Protein AF-0000000067735074 (afdb_homodimer)

Solvent-accessible surface area (backbone atoms only — not comparable to full-atom values): 15085 Å² total; per-residue (Å²): 110,66,66,59,50,50,50,53,50,46,50,49,48,50,50,46,51,51,49,47,52,49,50,51,49,46,52,41,47,53,48,37,51,50,41,50,42,50,57,55,69,53,64,46,60,82,90,56,62,59,65,62,49,50,51,51,52,48,50,39,53,49,51,34,41,75,60,66,44,52,65,36,66,67,52,54,40,51,53,55,61,59,27,50,39,76,92,45,49,66,55,54,49,50,40,54,76,64,61,64,84,57,54,66,73,54,43,49,52,54,50,46,53,50,50,54,52,54,62,69,66,46,76,75,56,73,68,63,59,63,63,61,69,69,103,107,67,64,59,49,48,50,53,50,48,52,49,47,50,50,48,51,51,49,47,51,49,50,52,49,45,52,41,48,54,49,38,51,51,41,50,42,50,58,56,69,53,64,46,59,81,90,54,58,59,67,62,47,51,51,50,51,49,49,39,52,50,51,32,43,75,60,67,44,52,65,37,66,66,51,54,42,50,53,55,60,60,27,51,40,76,91,45,47,65,55,53,49,51,40,55,76,64,61,63,84,57,53,66,70,56,43,49,52,54,51,47,53,50,51,53,52,53,62,67,65,46,76,70,58,73,67,60,56,63,62,60,70,70,103

Foldseek 3Di:
DVVVVVVVVVVVVVVVVVVVVVVVLVVLVVQLVVLVVCLQPAADDPPDDLLVRLVSLVVSVVSNVVSPDDDDQVVSLVSSVVRYDPVCVVVVVVCVVVVDDDGSVVVSVVVNVVVVVSVVPPPPPPPPVVVVVVD/DVVVVVVVVVVVVVVVVVVVVVVVLVVLVVQLVVLVVCLQPAADDPPDDLLVRLVSLVVSVVSNVVSPDDDDQQVSLVSSVVRYDPVCVVVVVVCVVVVDDDGSVVVSVVVNVVVVVSVVPPPPVPVPVVVVVVD

Radius of gyration: 27.02 Å; Cα contacts (8 Å, |Δi|>4): 177; chains: 2; bounding box: 66×95×94 Å

InterPro domains:
  IPR061502 Copia/RE1/RE2-like, N-terminal domain [PF14223] (12-119)

Organism: Nicotiana tabacum (NCBI:txid4097)

pLDDT: mean 84.93, std 16.63, range [34.06, 98.5]

Structure (mmCIF, N/CA/C/O backbone):
data_AF-0000000067735074-model_v1
#
loop_
_entity.id
_entity.type
_entity.pdbx_description
1 polymer 'Retrovirus-related Pol polyprotein from transposon TNT 1-94'
#
loop_
_atom_site.group_PDB
_atom_site.id
_atom_site.type_symbol
_atom_site.label_atom_id
_atom_site.label_alt_id
_atom_site.label_comp_id
_atom_site.label_asym_id
_atom_site.label_entity_id
_atom_site.label_seq_id
_atom_site.pdbx_PDB_ins_code
_atom_site.Cartn_x
_atom_site.Cartn_y
_atom_site.Cartn_z
_atom_site.occupancy
_atom_site.B_iso_or_equiv
_atom_site.auth_seq_id
_atom_site.auth_comp_id
_atom_site.auth_asym_id
_atom_site.auth_atom_id
_atom_site.pdbx_PDB_model_num
ATOM 1 N N . MET A 1 1 ? 20.141 17.469 50.906 1 3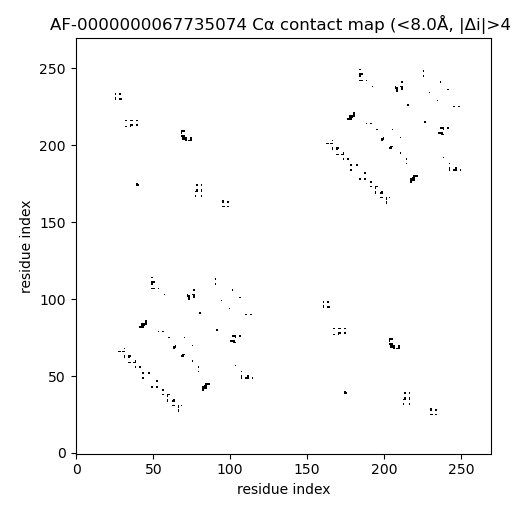9.06 1 MET A N 1
ATOM 2 C CA . MET A 1 1 ? 20.812 17.875 49.656 1 39.06 1 MET A CA 1
ATOM 3 C C . MET A 1 1 ? 20.922 16.688 48.719 1 39.06 1 MET A C 1
ATOM 5 O O . MET A 1 1 ? 20.906 16.859 47.5 1 39.06 1 MET A O 1
ATOM 9 N N . ALA A 1 2 ? 21.109 15.547 49.281 1 57.31 2 ALA A N 1
ATOM 10 C CA . ALA A 1 2 ? 21.266 14.375 48.406 1 57.31 2 ALA A CA 1
ATOM 11 C C . ALA A 1 2 ? 19.953 14.047 47.719 1 57.31 2 ALA A C 1
ATOM 13 O O . ALA A 1 2 ? 19.953 13.695 46.531 1 57.31 2 ALA A O 1
ATOM 14 N N . ASN A 1 3 ? 18.984 14.25 48.438 1 61.34 3 ASN A N 1
ATOM 15 C CA . ASN A 1 3 ? 17.688 13.906 47.844 1 61.34 3 ASN A CA 1
ATOM 16 C C . ASN A 1 3 ? 17.281 14.891 46.781 1 61.34 3 ASN A C 1
ATOM 18 O O . ASN A 1 3 ? 16.625 14.516 45.812 1 61.34 3 ASN A O 1
ATOM 22 N N . VAL A 1 4 ? 17.656 16.062 46.969 1 56.88 4 VAL A N 1
ATOM 23 C CA . VAL A 1 4 ? 17.359 17.062 45.938 1 56.88 4 VAL A CA 1
ATOM 24 C C . VAL A 1 4 ? 18.203 16.828 44.719 1 56.88 4 VAL A C 1
ATOM 26 O O . VAL A 1 4 ? 17.719 16.969 43.594 1 56.88 4 VAL A O 1
ATOM 29 N N . LEU A 1 5 ? 19.422 16.359 44.969 1 55.62 5 LEU A N 1
ATOM 30 C CA . LEU A 1 5 ? 20.312 16.062 43.844 1 55.62 5 LEU A CA 1
ATOM 31 C C . LEU A 1 5 ? 19.844 14.844 43.062 1 55.62 5 LEU A C 1
ATOM 33 O O . LEU A 1 5 ? 19.953 14.789 41.844 1 55.62 5 LEU A O 1
ATOM 37 N N . GLN A 1 6 ? 19.328 13.93 43.812 1 57.12 6 GLN A N 1
ATOM 38 C CA . GLN A 1 6 ? 18.812 12.727 43.156 1 57.12 6 GLN A CA 1
ATOM 39 C C . GLN A 1 6 ? 17.578 13.039 42.312 1 57.12 6 GLN A C 1
ATOM 41 O O . GLN A 1 6 ? 17.422 12.5 41.219 1 57.12 6 GLN A O 1
ATOM 46 N N . HIS A 1 7 ? 16.859 13.914 42.812 1 58.81 7 HIS A N 1
ATOM 47 C CA . HIS A 1 7 ? 15.633 14.297 42.094 1 58.81 7 HIS A CA 1
ATOM 48 C C . HIS A 1 7 ? 15.945 15.086 40.844 1 58.81 7 HIS A C 1
ATOM 50 O O . HIS A 1 7 ? 15.289 14.922 39.812 1 58.81 7 HIS A O 1
ATOM 56 N N . GLN A 1 8 ? 16.984 15.922 40.938 1 57.72 8 GLN A N 1
ATOM 57 C CA . GLN A 1 8 ? 17.406 16.703 39.781 1 57.72 8 GLN A CA 1
ATOM 58 C C . GLN A 1 8 ? 18.047 15.82 38.719 1 57.72 8 GLN A C 1
ATOM 60 O O . GLN A 1 8 ? 17.797 16 37.5 1 57.72 8 GLN A O 1
ATOM 65 N N . SER A 1 9 ? 18.719 14.758 39.188 1 64.44 9 SER A N 1
ATOM 66 C CA . SER A 1 9 ? 19.391 13.852 38.281 1 64.44 9 SER A CA 1
ATOM 67 C C . SER A 1 9 ? 18.391 12.922 37.594 1 64.44 9 SER A C 1
ATOM 69 O O . SER A 1 9 ? 18.531 12.633 36.406 1 64.44 9 SER A O 1
ATOM 71 N N . MET A 1 10 ? 17.359 12.57 38.438 1 67.31 10 MET A N 1
ATOM 72 C CA . MET A 1 10 ? 16.344 11.688 37.875 1 67.31 10 MET A CA 1
ATOM 73 C C . MET A 1 10 ? 15.469 12.43 36.875 1 67.31 10 MET A C 1
ATOM 75 O O . MET A 1 1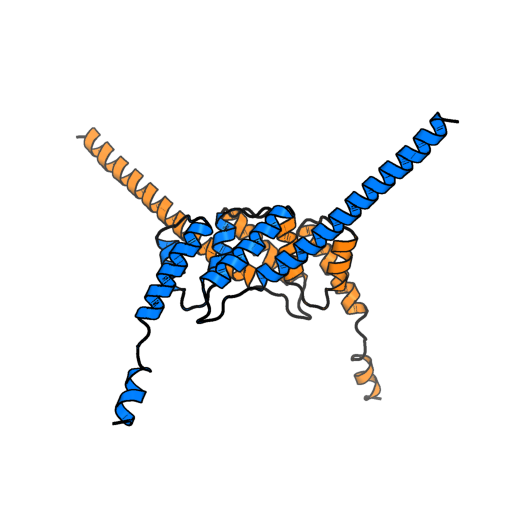0 ? 15.094 11.875 35.844 1 67.31 10 MET A O 1
ATOM 79 N N . GLY A 1 11 ? 15.227 13.695 37.219 1 67.69 11 GLY A N 1
ATOM 80 C CA . GLY A 1 11 ? 14.469 14.531 36.281 1 67.69 11 GLY A CA 1
ATOM 81 C C . GLY A 1 11 ? 15.18 14.758 34.969 1 67.69 11 GLY A C 1
ATOM 82 O O . GLY A 1 11 ? 14.562 14.672 33.906 1 67.69 11 GLY A O 1
ATOM 83 N N . SER A 1 12 ? 16.516 14.828 35.188 1 77.69 12 SER A N 1
ATOM 84 C CA . SER A 1 12 ? 17.344 15.062 34 1 77.69 12 SER A CA 1
ATOM 85 C C . SER A 1 12 ? 17.469 13.797 33.156 1 77.69 12 SER A C 1
ATOM 87 O O . SER A 1 12 ? 17.359 13.852 31.938 1 77.69 12 SER A O 1
ATOM 89 N N . THR A 1 13 ? 17.562 12.641 33.906 1 80.81 13 THR A N 1
ATOM 90 C CA . THR A 1 13 ? 17.656 11.375 33.188 1 80.81 13 THR A CA 1
ATOM 91 C C . THR A 1 13 ? 16.328 11.039 32.5 1 80.81 13 THR A C 1
ATOM 93 O O . THR A 1 13 ? 16.312 10.594 31.359 1 80.81 13 THR A O 1
ATOM 96 N N . TYR A 1 14 ? 15.234 11.242 33.281 1 80.12 14 TYR A N 1
ATOM 97 C CA . TYR A 1 14 ? 13.914 11 32.719 1 80.12 14 TYR A CA 1
ATOM 98 C C . TYR A 1 14 ? 13.664 11.898 31.5 1 80.12 14 TYR A C 1
ATOM 100 O O . TYR A 1 14 ? 13.156 11.438 30.484 1 80.12 14 TYR A O 1
ATOM 108 N N . ASP A 1 15 ? 14.016 13.148 31.656 1 83.06 15 ASP A N 1
ATOM 109 C CA . ASP A 1 15 ? 13.859 14.102 30.562 1 83.06 15 ASP A CA 1
ATOM 110 C C . ASP A 1 15 ? 14.711 13.703 29.359 1 83.06 15 ASP A C 1
ATOM 112 O O . ASP A 1 15 ? 14.273 13.828 28.219 1 83.06 15 ASP A O 1
ATOM 116 N N . MET A 1 16 ? 15.906 13.234 29.641 1 85.19 16 MET A N 1
ATOM 117 C CA . MET A 1 16 ? 16.781 12.781 28.562 1 85.19 16 MET A CA 1
ATOM 118 C C . MET A 1 16 ? 16.219 11.547 27.875 1 85.19 16 MET A C 1
ATOM 120 O O . MET A 1 16 ? 16.234 11.461 26.641 1 85.19 16 MET A O 1
ATOM 124 N N . LEU A 1 17 ? 15.789 10.648 28.781 1 83.88 17 LEU A N 1
ATOM 125 C CA . LEU A 1 17 ? 15.211 9.43 28.219 1 83.88 17 LEU A CA 1
ATOM 126 C C . LEU A 1 17 ? 13.977 9.742 27.391 1 83.88 17 LEU A C 1
ATOM 128 O O . LEU A 1 17 ? 13.773 9.156 26.312 1 83.88 17 LEU A O 1
ATOM 132 N N . GLU A 1 18 ? 13.148 10.633 27.859 1 84.44 18 GLU A N 1
ATOM 133 C CA . GLU A 1 18 ? 11.961 11.047 27.125 1 84.44 18 GLU A CA 1
ATOM 134 C C . GLU A 1 18 ? 12.328 11.719 25.797 1 84.44 18 GLU A C 1
ATOM 136 O O . GLU A 1 18 ? 11.695 11.477 24.766 1 84.44 18 GLU A O 1
ATOM 141 N N . SER A 1 19 ? 13.344 12.531 25.859 1 82.62 19 SER A N 1
ATOM 142 C CA . SER A 1 19 ? 13.828 13.188 24.656 1 82.62 19 SER A CA 1
ATOM 143 C C . SER A 1 19 ? 14.367 12.172 23.641 1 82.62 19 SER A C 1
ATOM 145 O O . SER A 1 19 ? 14.117 12.297 22.438 1 82.62 19 SER A O 1
ATOM 147 N N . LEU A 1 20 ? 15.078 11.242 24.188 1 78.88 20 LEU A N 1
ATOM 148 C CA . LEU A 1 20 ? 15.594 10.188 23.328 1 78.88 20 LEU A CA 1
ATOM 149 C C . LEU A 1 20 ? 14.453 9.391 22.688 1 78.88 20 LEU A C 1
ATOM 151 O O . LEU A 1 20 ? 14.484 9.094 21.5 1 78.88 20 LEU A O 1
ATOM 155 N N . LYS A 1 21 ? 13.508 9.047 23.516 1 78.19 21 LYS A N 1
ATOM 156 C CA . LYS A 1 21 ? 12.336 8.336 23.031 1 78.19 21 LYS A CA 1
ATOM 157 C C . LYS A 1 21 ? 11.641 9.125 21.922 1 78.19 21 LYS A C 1
ATOM 159 O O . LYS A 1 21 ? 11.234 8.555 20.906 1 78.19 21 LYS A O 1
ATOM 164 N N . GLU A 1 22 ? 11.602 10.391 22.125 1 79.38 22 GLU A N 1
ATOM 165 C CA . GLU A 1 22 ? 10.969 11.266 21.141 1 79.38 22 GLU A CA 1
ATOM 166 C C . GLU A 1 22 ? 11.773 11.312 19.859 1 79.38 22 GLU A C 1
ATOM 168 O O . GLU A 1 22 ? 11.211 11.242 18.766 1 79.38 22 GLU A O 1
ATOM 173 N N . MET A 1 23 ? 12.992 11.414 20.016 1 76.75 23 MET A N 1
ATOM 174 C CA . MET A 1 23 ? 13.875 11.453 18.844 1 76.75 23 MET A CA 1
ATOM 175 C C . MET A 1 23 ? 13.789 10.141 18.062 1 76.75 23 MET A C 1
ATOM 177 O O . MET A 1 23 ? 13.695 10.156 16.844 1 76.75 23 MET A O 1
ATOM 181 N N . PHE A 1 24 ? 13.836 9.078 18.781 1 77.38 24 PHE A N 1
ATOM 182 C CA . PHE A 1 24 ? 13.766 7.766 18.156 1 77.38 24 PHE A CA 1
ATOM 183 C C . PHE A 1 24 ? 12.422 7.566 17.469 1 77.38 24 PHE A C 1
ATOM 185 O O . PHE A 1 24 ? 12.352 6.996 16.375 1 77.38 24 PHE A O 1
ATOM 192 N N . SER A 1 25 ? 11.492 8.047 18.078 1 78.31 25 SER A N 1
ATOM 193 C CA . SER A 1 25 ? 10.156 7.938 17.5 1 78.31 25 SER A CA 1
ATOM 194 C C . SER A 1 25 ? 10.047 8.742 16.219 1 78.31 25 SER A C 1
ATOM 196 O O . SER A 1 25 ? 9.453 8.281 15.242 1 78.31 25 SER A O 1
ATOM 198 N N . GLU A 1 26 ? 10.656 9.898 16.281 1 76.62 26 GLU A N 1
ATOM 199 C CA . GLU A 1 26 ? 10.648 10.758 15.094 1 76.62 26 GLU A CA 1
ATOM 200 C C . GLU A 1 26 ? 11.406 10.102 13.938 1 76.62 26 GLU A C 1
ATOM 202 O O . GLU A 1 26 ? 10.938 10.117 12.797 1 76.62 26 GLU A O 1
ATOM 207 N N . LYS A 1 27 ? 12.469 9.648 14.25 1 77.12 27 LYS A N 1
ATOM 208 C CA . LYS A 1 27 ? 13.289 8.977 13.242 1 77.12 27 LYS A CA 1
ATOM 209 C C . LYS A 1 27 ? 12.562 7.766 12.664 1 77.12 27 LYS A C 1
ATOM 211 O O . LYS A 1 27 ? 12.617 7.523 11.453 1 77.12 27 LYS A O 1
ATOM 216 N N . ASN A 1 28 ? 11.945 7.098 13.555 1 82.5 28 ASN A N 1
ATOM 217 C CA . ASN A 1 28 ? 11.203 5.922 13.109 1 82.5 28 ASN A CA 1
ATOM 218 C C . ASN A 1 28 ? 10.039 6.301 12.203 1 82.5 28 ASN A C 1
ATOM 220 O O . ASN A 1 28 ? 9.789 5.641 11.195 1 82.5 28 ASN A O 1
ATOM 224 N N . CYS A 1 29 ? 9.461 7.414 12.531 1 83.56 29 CYS A N 1
ATOM 225 C CA . CYS A 1 29 ? 8.328 7.863 11.727 1 83.56 29 CYS A CA 1
ATOM 226 C C . CYS A 1 29 ? 8.789 8.305 10.336 1 83.56 29 CYS A C 1
ATOM 228 O O . CYS A 1 29 ? 8.18 7.934 9.336 1 83.56 29 CYS A O 1
ATOM 230 N N . ALA A 1 30 ? 9.836 9.086 10.336 1 86.19 30 ALA A N 1
ATOM 231 C CA . ALA A 1 30 ? 10.391 9.523 9.055 1 86.19 30 ALA A CA 1
ATOM 232 C C . ALA A 1 30 ? 10.812 8.336 8.203 1 86.19 30 ALA A C 1
ATOM 234 O O . ALA A 1 30 ? 10.578 8.312 6.992 1 86.19 30 ALA A O 1
ATOM 235 N N . ALA A 1 31 ? 11.406 7.367 8.844 1 89.75 31 ALA A N 1
ATOM 236 C CA . ALA A 1 31 ? 11.844 6.16 8.141 1 89.75 31 ALA A CA 1
ATOM 237 C C . ALA A 1 31 ? 10.648 5.383 7.602 1 89.75 31 ALA A C 1
ATOM 239 O O . ALA A 1 31 ? 10.688 4.863 6.48 1 89.75 31 ALA A O 1
ATOM 240 N N . LYS A 1 32 ? 9.656 5.309 8.398 1 92.06 32 LYS A N 1
ATOM 241 C CA . LYS A 1 32 ? 8.43 4.633 7.988 1 92.06 32 LYS A CA 1
ATOM 242 C C . LYS A 1 32 ? 7.797 5.312 6.777 1 92.06 32 LYS A C 1
ATOM 244 O O . LYS A 1 32 ? 7.371 4.645 5.836 1 92.06 32 LYS A O 1
ATOM 249 N N . GLN A 1 33 ? 7.758 6.613 6.785 1 90.38 33 GLN A N 1
ATOM 250 C CA . GLN A 1 33 ? 7.215 7.387 5.672 1 90.38 33 GLN A CA 1
ATOM 251 C C . GLN A 1 33 ? 8.031 7.168 4.402 1 90.38 33 GLN A C 1
ATOM 253 O O . GLN A 1 33 ? 7.465 7.004 3.318 1 90.38 33 GLN A O 1
ATOM 258 N N . THR A 1 34 ? 9.297 7.207 4.551 1 93.12 34 THR A N 1
ATOM 259 C CA . THR A 1 34 ? 10.172 7 3.404 1 93.12 34 THR A CA 1
ATOM 260 C C . THR A 1 34 ? 9.977 5.602 2.824 1 93.12 34 THR A C 1
ATOM 262 O O . THR A 1 34 ? 9.812 5.441 1.611 1 93.12 34 THR A O 1
ATOM 265 N N . ALA A 1 35 ? 9.977 4.59 3.686 1 95.62 35 ALA A N 1
ATOM 266 C CA . ALA A 1 35 ? 9.805 3.213 3.238 1 95.62 35 ALA A CA 1
ATOM 267 C C . ALA A 1 35 ? 8.461 3.029 2.539 1 95.62 35 ALA A C 1
ATOM 269 O O . ALA A 1 35 ? 8.375 2.355 1.509 1 95.62 35 ALA A O 1
ATOM 270 N N . MET A 1 36 ? 7.41 3.641 3.105 1 95.38 36 MET A N 1
ATOM 271 C CA . MET A 1 36 ? 6.09 3.562 2.494 1 95.38 36 MET A CA 1
ATOM 272 C C . MET A 1 36 ? 6.078 4.234 1.125 1 95.38 36 MET A C 1
ATOM 274 O O . MET A 1 36 ? 5.523 3.693 0.168 1 95.38 36 MET A O 1
ATOM 278 N N . LYS A 1 37 ? 6.695 5.379 1.06 1 94.25 37 LYS A N 1
ATOM 279 C CA . LYS A 1 37 ? 6.797 6.105 -0.203 1 94.25 37 LYS A CA 1
ATOM 280 C C . LYS A 1 37 ? 7.48 5.254 -1.271 1 94.25 37 LYS A C 1
ATOM 282 O O . LYS A 1 37 ? 6.988 5.152 -2.396 1 94.25 37 LYS A O 1
ATOM 287 N N . VAL A 1 38 ? 8.578 4.691 -0.949 1 96.25 38 VAL A N 1
ATOM 288 C CA . VAL A 1 38 ? 9.32 3.869 -1.898 1 96.25 38 VAL A CA 1
ATOM 289 C C . VAL A 1 38 ? 8.484 2.656 -2.295 1 96.25 38 VAL A C 1
ATOM 291 O O . VAL A 1 38 ? 8.398 2.314 -3.477 1 96.25 38 VAL A O 1
ATOM 294 N N . LEU A 1 39 ? 7.859 2.008 -1.36 1 97.06 39 LEU A N 1
ATOM 295 C CA . LEU A 1 39 ? 7.031 0.835 -1.613 1 97.06 39 LEU A CA 1
ATOM 296 C C . LEU A 1 39 ? 5.945 1.148 -2.635 1 97.06 39 LEU A C 1
ATOM 298 O O . LEU A 1 39 ? 5.762 0.405 -3.604 1 97.06 39 LEU A O 1
ATOM 302 N N . LEU A 1 40 ? 5.242 2.273 -2.455 1 94.69 40 LEU A N 1
ATOM 303 C CA . LEU A 1 40 ? 4.098 2.629 -3.285 1 94.69 40 LEU A CA 1
ATOM 304 C C . LEU A 1 40 ? 4.547 3.045 -4.684 1 94.69 40 LEU A C 1
ATOM 306 O O . LEU A 1 40 ? 3.754 3.02 -5.625 1 94.69 40 LEU A O 1
ATOM 310 N N . ASN A 1 41 ? 5.828 3.379 -4.812 1 95.25 41 ASN A N 1
ATOM 311 C CA . ASN A 1 41 ? 6.301 3.895 -6.094 1 95.25 41 ASN A CA 1
ATOM 312 C C . ASN A 1 41 ? 7.211 2.895 -6.801 1 95.25 41 ASN A C 1
ATOM 314 O O . ASN A 1 41 ? 7.758 3.189 -7.863 1 95.25 41 ASN A O 1
ATOM 318 N N . THR A 1 42 ? 7.422 1.812 -6.242 1 96.38 42 THR A N 1
ATOM 319 C CA . THR A 1 42 ? 8.281 0.79 -6.828 1 96.38 42 THR A CA 1
ATOM 320 C C . THR A 1 42 ? 7.5 -0.059 -7.828 1 96.38 42 THR A C 1
ATOM 322 O O . THR A 1 42 ? 6.441 -0.595 -7.504 1 96.38 42 THR A O 1
ATOM 325 N N . LYS A 1 43 ? 7.988 -0.181 -8.992 1 97.12 43 LYS A N 1
ATOM 326 C CA . LYS A 1 43 ? 7.48 -1.033 -10.062 1 97.12 43 LYS A CA 1
ATOM 327 C C . LYS A 1 43 ? 8.609 -1.835 -10.711 1 97.12 43 LYS A C 1
ATOM 329 O O . LYS A 1 43 ? 9.734 -1.349 -10.828 1 97.12 43 LYS A O 1
ATOM 334 N N . MET A 1 44 ? 8.266 -2.93 -11.172 1 97.38 44 MET A N 1
ATOM 335 C CA . MET A 1 44 ? 9.242 -3.74 -11.883 1 97.38 44 MET A CA 1
ATOM 336 C C . MET A 1 44 ? 9.266 -3.391 -13.367 1 97.38 44 MET A C 1
ATOM 338 O O . MET A 1 44 ? 8.219 -3.326 -14.008 1 97.38 44 MET A O 1
ATOM 342 N N . ALA A 1 45 ? 10.43 -3.162 -13.898 1 97 45 ALA A N 1
ATOM 343 C CA . ALA A 1 45 ? 10.57 -2.92 -15.328 1 97 45 ALA A CA 1
ATOM 344 C C . ALA A 1 45 ? 10.469 -4.223 -16.125 1 97 45 ALA A C 1
ATOM 346 O O . ALA A 1 45 ? 10.93 -5.27 -15.664 1 97 45 ALA A O 1
ATOM 347 N N . GLU A 1 46 ? 9.922 -4.059 -17.344 1 95.62 46 GLU A N 1
ATOM 348 C CA . GLU A 1 46 ? 9.883 -5.219 -18.234 1 95.62 46 GLU A CA 1
ATOM 349 C C . GLU A 1 46 ? 11.289 -5.777 -18.469 1 95.62 46 GLU A C 1
ATOM 351 O O . GLU A 1 46 ? 12.227 -5.02 -18.703 1 95.62 46 GLU A O 1
ATOM 356 N N . GLY A 1 47 ? 11.406 -7.043 -18.344 1 92.81 47 GLY A N 1
ATOM 357 C CA . GLY A 1 47 ? 12.664 -7.703 -18.656 1 92.81 47 GLY A CA 1
ATOM 358 C C . GLY A 1 47 ? 13.648 -7.699 -17.516 1 92.81 47 GLY A C 1
ATOM 359 O O . GLY A 1 47 ? 14.695 -8.344 -17.578 1 92.81 47 GLY A O 1
ATOM 360 N N . SER A 1 48 ? 13.352 -7.004 -16.422 1 95.62 48 SER A N 1
ATOM 361 C CA . SER A 1 48 ? 14.258 -6.965 -15.281 1 95.62 48 SER A CA 1
ATOM 362 C C . SER A 1 48 ? 14.094 -8.203 -14.406 1 95.62 48 SER A C 1
ATOM 364 O O . SER A 1 48 ? 13.281 -9.078 -14.703 1 95.62 48 SER A O 1
ATOM 366 N N . SER A 1 49 ? 14.914 -8.312 -13.414 1 96.31 49 SER A N 1
ATOM 367 C CA . SER A 1 49 ? 15 -9.508 -12.578 1 96.31 49 SER A CA 1
ATOM 368 C C . SER A 1 49 ? 13.852 -9.555 -11.57 1 96.31 49 SER A C 1
ATOM 370 O O . SER A 1 49 ? 13.711 -8.656 -10.734 1 96.31 49 SER A O 1
ATOM 372 N N . VAL A 1 50 ? 13.141 -10.648 -11.586 1 97.56 50 VAL A N 1
ATOM 373 C CA . VAL A 1 50 ? 12.078 -10.898 -10.625 1 97.56 50 VAL A CA 1
ATOM 374 C C . VAL A 1 50 ? 12.664 -11.016 -9.219 1 97.56 50 VAL A C 1
ATOM 376 O O . VAL A 1 50 ? 12.125 -10.461 -8.266 1 97.56 50 VAL A O 1
ATOM 379 N N . ARG A 1 51 ? 13.719 -11.766 -9.172 1 97.5 51 ARG A N 1
ATOM 380 C CA . ARG A 1 51 ? 14.367 -12 -7.883 1 97.5 51 ARG A CA 1
ATOM 381 C C . ARG A 1 51 ? 14.75 -10.68 -7.219 1 97.5 51 ARG A C 1
ATOM 383 O O . ARG A 1 51 ? 14.438 -10.461 -6.047 1 97.5 51 ARG A O 1
ATOM 390 N N . TYR A 1 52 ? 15.414 -9.836 -7.945 1 97.94 52 TYR A N 1
ATOM 391 C CA . TYR A 1 52 ? 15.836 -8.547 -7.406 1 97.94 52 TYR A CA 1
ATOM 392 C C . TYR A 1 52 ? 14.633 -7.719 -6.973 1 97.94 52 TYR A C 1
ATOM 394 O O . TYR A 1 52 ? 14.625 -7.148 -5.879 1 97.94 52 TYR A O 1
ATOM 402 N N . HIS A 1 53 ? 13.648 -7.684 -7.785 1 98.5 53 HIS A N 1
ATOM 403 C CA . HIS A 1 53 ? 12.461 -6.883 -7.512 1 98.5 53 HIS A CA 1
ATOM 404 C C . HIS A 1 53 ? 11.742 -7.375 -6.258 1 98.5 53 HIS A C 1
ATOM 406 O O . HIS A 1 53 ? 11.43 -6.582 -5.367 1 98.5 53 HIS A O 1
ATOM 412 N N . VAL A 1 54 ? 11.461 -8.672 -6.145 1 98.5 54 VAL A N 1
ATOM 413 C CA . VAL A 1 54 ? 10.68 -9.219 -5.043 1 98.5 54 VAL A CA 1
ATOM 414 C C . VAL A 1 54 ? 11.461 -9.086 -3.738 1 98.5 54 VAL A C 1
ATOM 416 O O . VAL A 1 54 ? 10.883 -8.789 -2.689 1 98.5 54 VAL A O 1
ATOM 419 N N . LEU A 1 55 ? 12.734 -9.25 -3.771 1 98.06 55 LEU A N 1
ATOM 420 C CA . LEU A 1 55 ? 13.547 -9.086 -2.572 1 98.06 55 LEU A CA 1
ATOM 421 C C . LEU A 1 55 ? 13.523 -7.645 -2.086 1 98.06 55 LEU A C 1
ATOM 423 O O . LEU A 1 55 ? 13.492 -7.391 -0.88 1 98.06 55 LEU A O 1
ATOM 427 N N . LYS A 1 56 ? 13.594 -6.75 -3.045 1 98.12 56 LYS A N 1
ATOM 428 C CA . LYS A 1 56 ? 13.469 -5.34 -2.686 1 98.12 56 LYS A CA 1
ATOM 429 C C . LYS A 1 56 ? 12.141 -5.062 -1.997 1 98.12 56 LYS A C 1
ATOM 431 O O . LYS A 1 56 ? 12.094 -4.41 -0.951 1 98.12 56 LYS A O 1
ATOM 436 N N . MET A 1 57 ? 11.062 -5.602 -2.574 1 98.19 57 MET A N 1
ATOM 437 C CA . MET A 1 57 ? 9.734 -5.41 -2.006 1 98.19 57 MET A CA 1
ATOM 438 C C . MET A 1 57 ? 9.633 -6.039 -0.621 1 98.19 57 MET A C 1
ATOM 440 O O . MET A 1 57 ? 9.078 -5.441 0.3 1 98.19 57 MET A O 1
ATOM 444 N N . MET A 1 58 ? 10.172 -7.18 -0.485 1 98 58 MET A N 1
ATOM 445 C CA . MET A 1 58 ? 10.172 -7.863 0.805 1 98 58 MET A CA 1
ATOM 446 C C . MET A 1 58 ? 10.922 -7.047 1.852 1 98 58 MET A C 1
ATOM 448 O O . MET A 1 58 ? 10.5 -6.965 3.004 1 98 58 MET A O 1
ATOM 452 N N . SER A 1 59 ? 12.047 -6.543 1.46 1 98.19 59 SER A N 1
ATOM 453 C CA . SER A 1 59 ? 12.844 -5.719 2.363 1 98.19 59 SER A CA 1
ATOM 454 C C . SER A 1 59 ? 12.062 -4.5 2.838 1 98.19 59 SER A C 1
ATOM 456 O O . SER A 1 59 ? 12.078 -4.172 4.027 1 98.19 59 SER A O 1
ATOM 458 N N . LEU A 1 60 ? 11.391 -3.83 1.94 1 97.75 60 LEU A N 1
ATOM 459 C CA . LEU A 1 60 ? 10.586 -2.658 2.27 1 97.75 60 LEU A CA 1
ATOM 460 C C . LEU A 1 60 ? 9.445 -3.027 3.211 1 97.75 60 LEU A C 1
ATOM 462 O O . LEU A 1 60 ? 9.195 -2.328 4.195 1 97.75 60 LEU A O 1
ATOM 466 N N . LEU A 1 61 ? 8.789 -4.133 2.922 1 97.75 61 LEU A N 1
ATOM 467 C CA . LEU A 1 61 ? 7.672 -4.586 3.744 1 97.75 61 LEU A CA 1
ATOM 468 C C . LEU A 1 61 ? 8.148 -4.992 5.137 1 97.75 61 LEU A C 1
ATOM 470 O O . LEU A 1 61 ? 7.488 -4.707 6.133 1 97.75 61 LEU A O 1
ATOM 474 N N . ASN A 1 62 ? 9.266 -5.656 5.195 1 97.19 62 ASN A N 1
ATOM 475 C CA . ASN A 1 62 ? 9.859 -5.996 6.48 1 97.19 62 ASN A CA 1
ATOM 476 C C . ASN A 1 62 ? 10.234 -4.746 7.273 1 97.19 62 ASN A C 1
ATOM 478 O O . ASN A 1 62 ? 10.023 -4.688 8.484 1 97.19 62 ASN A O 1
ATOM 482 N N . GLU A 1 63 ? 10.898 -3.799 6.598 1 96.88 63 GLU A N 1
ATOM 483 C CA . GLU A 1 63 ? 11.242 -2.535 7.246 1 96.88 63 GLU A CA 1
ATOM 484 C C . GLU A 1 63 ? 10.008 -1.862 7.832 1 96.88 63 GLU A C 1
ATOM 486 O O . GLU A 1 63 ? 10.031 -1.392 8.969 1 96.88 63 GLU A O 1
ATOM 491 N N . LEU A 1 64 ? 8.938 -1.808 7.102 1 96.5 64 LEU A N 1
ATOM 492 C CA . LEU A 1 64 ? 7.688 -1.218 7.559 1 96.5 64 LEU A CA 1
ATOM 493 C C . LEU A 1 64 ? 7.16 -1.948 8.789 1 96.5 64 LEU A C 1
ATOM 495 O O . LEU A 1 64 ? 6.703 -1.315 9.742 1 96.5 64 LEU A O 1
ATOM 499 N N . GLU A 1 65 ? 7.266 -3.258 8.789 1 96.06 65 GLU A N 1
ATOM 500 C CA . GLU A 1 65 ? 6.82 -4.055 9.93 1 96.06 65 GLU A CA 1
ATOM 501 C C . GLU A 1 65 ? 7.645 -3.738 11.18 1 96.06 65 GLU A C 1
ATOM 503 O O . GLU A 1 65 ? 7.09 -3.553 12.266 1 96.06 65 GLU A O 1
ATOM 508 N N . VAL A 1 66 ? 8.922 -3.656 10.992 1 94.88 66 VAL A N 1
ATOM 509 C CA . VAL A 1 66 ? 9.828 -3.361 12.094 1 94.88 66 VAL A CA 1
ATOM 510 C C . VAL A 1 66 ? 9.523 -1.978 12.664 1 94.88 66 VAL A C 1
ATOM 512 O O . VAL A 1 66 ? 9.641 -1.757 13.867 1 94.88 66 VAL A O 1
ATOM 515 N N . LEU A 1 67 ? 9.086 -1.095 11.789 1 93.38 67 LEU A N 1
ATOM 516 C CA . LEU A 1 67 ? 8.812 0.284 12.18 1 93.38 67 LEU A CA 1
ATOM 517 C C . LEU A 1 67 ? 7.387 0.426 12.711 1 93.38 67 LEU A C 1
ATOM 519 O O . LEU A 1 67 ? 6.934 1.537 13 1 93.38 67 LEU A O 1
ATOM 523 N N . GLY A 1 68 ? 6.645 -0.677 12.742 1 92.38 68 GLY A N 1
ATOM 524 C CA . GLY A 1 68 ? 5.375 -0.683 13.453 1 92.38 68 GLY A CA 1
ATOM 525 C C . GLY A 1 68 ? 4.172 -0.737 12.531 1 92.38 68 GLY A C 1
ATOM 526 O O . GLY A 1 68 ? 3.029 -0.716 12.984 1 92.38 68 GLY A O 1
ATOM 527 N N . ALA A 1 69 ? 4.379 -0.758 11.234 1 93.69 69 ALA A N 1
ATOM 528 C CA . ALA A 1 69 ? 3.256 -0.901 10.305 1 93.69 69 ALA A CA 1
ATOM 529 C C . ALA A 1 69 ? 2.676 -2.311 10.367 1 93.69 69 ALA A C 1
ATOM 531 O O . ALA A 1 69 ? 3.414 -3.289 10.508 1 93.69 69 ALA A O 1
ATOM 532 N N . VAL A 1 70 ? 1.317 -2.363 10.219 1 95.12 70 VAL A N 1
ATOM 533 C CA . VAL A 1 70 ? 0.655 -3.664 10.18 1 95.12 70 VAL A CA 1
ATOM 534 C C . VAL A 1 70 ? -0.087 -3.826 8.852 1 95.12 70 VAL A C 1
ATOM 536 O O . VAL A 1 70 ? -1.071 -3.131 8.594 1 95.12 70 VAL A O 1
ATOM 539 N N . ILE A 1 71 ? 0.387 -4.656 8.055 1 96 71 ILE A N 1
ATOM 540 C CA . ILE A 1 71 ? -0.202 -5.094 6.789 1 96 71 ILE A CA 1
ATOM 541 C C . ILE A 1 71 ? -0.249 -6.617 6.742 1 96 71 ILE A C 1
ATOM 543 O O . ILE A 1 71 ? 0.779 -7.281 6.895 1 96 71 ILE A O 1
ATOM 547 N N . ASP A 1 72 ? -1.423 -7.129 6.547 1 95.62 72 ASP A N 1
ATOM 548 C CA . ASP A 1 72 ? -1.539 -8.586 6.625 1 95.62 72 ASP A CA 1
ATOM 549 C C . ASP A 1 72 ? -0.803 -9.258 5.469 1 95.62 72 ASP A C 1
ATOM 551 O O . ASP A 1 72 ? -0.525 -8.617 4.449 1 95.62 72 ASP A O 1
ATOM 555 N N . LYS A 1 73 ? -0.57 -10.5 5.609 1 94.88 73 LYS A N 1
ATOM 556 C CA . LYS A 1 73 ? 0.239 -11.266 4.668 1 94.88 73 LYS A CA 1
ATOM 557 C C . LYS A 1 73 ? -0.387 -11.266 3.275 1 94.88 73 LYS A C 1
ATOM 559 O O . LYS A 1 73 ? 0.315 -11.109 2.273 1 94.88 73 LYS A O 1
ATOM 564 N N . GLU A 1 74 ? -1.62 -11.406 3.154 1 93.5 74 GLU A N 1
ATOM 565 C CA . GLU A 1 74 ? -2.312 -11.453 1.869 1 93.5 74 GLU A CA 1
ATOM 566 C C . GLU A 1 74 ? -2.184 -10.133 1.123 1 93.5 74 GLU A C 1
ATOM 568 O O . GLU A 1 74 ? -1.938 -10.117 -0.085 1 93.5 74 GLU A O 1
ATOM 573 N N . SER A 1 75 ? -2.363 -9.047 1.867 1 95 75 SER A N 1
ATOM 574 C CA . SER A 1 75 ? -2.23 -7.719 1.271 1 95 75 SER A CA 1
ATOM 575 C C . SER A 1 75 ? -0.802 -7.461 0.805 1 95 75 SER A C 1
ATOM 577 O O . SER A 1 75 ? -0.584 -6.828 -0.229 1 95 75 SER A O 1
ATOM 579 N N . GLN A 1 76 ? 0.162 -7.926 1.57 1 97.5 76 GLN A N 1
ATOM 580 C C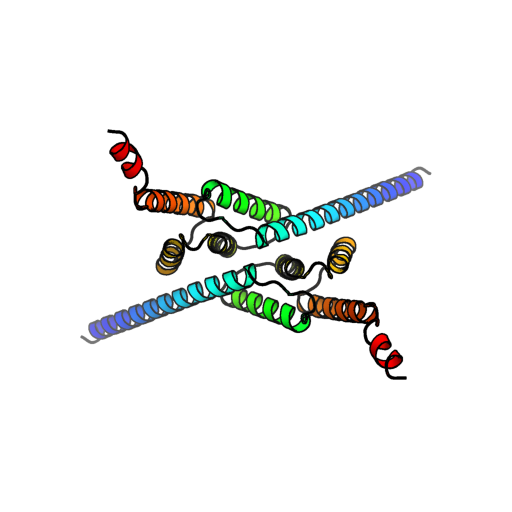A . GLN A 1 76 ? 1.56 -7.785 1.174 1 97.5 76 GLN A CA 1
ATOM 581 C C . GLN A 1 76 ? 1.824 -8.477 -0.161 1 97.5 76 GLN A C 1
ATOM 583 O O . GLN A 1 76 ? 2.457 -7.902 -1.05 1 97.5 76 GLN A O 1
ATOM 588 N N . VAL A 1 77 ? 1.346 -9.68 -0.309 1 96.94 77 VAL A N 1
ATOM 589 C CA . VAL A 1 77 ? 1.516 -10.453 -1.535 1 96.94 77 VAL A CA 1
ATOM 590 C C . VAL A 1 77 ? 0.833 -9.734 -2.697 1 96.94 77 VAL A C 1
ATOM 592 O O . VAL A 1 77 ? 1.409 -9.609 -3.779 1 96.94 77 VAL A O 1
ATOM 595 N N . GLU A 1 78 ? -0.373 -9.273 -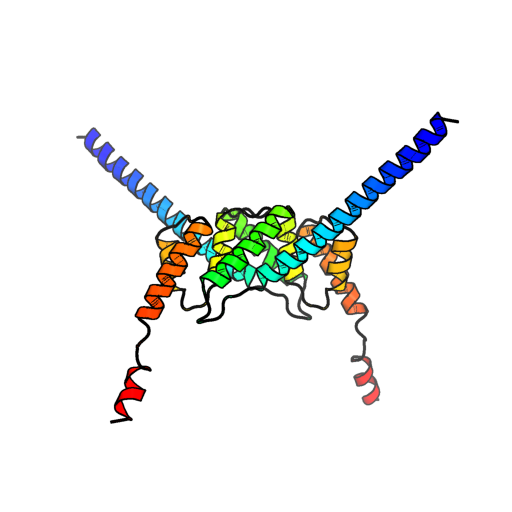2.43 1 94.81 78 GLU A N 1
ATOM 596 C CA . GLU A 1 78 ? -1.121 -8.547 -3.449 1 94.81 78 GLU A CA 1
ATOM 597 C C . GLU A 1 78 ? -0.356 -7.312 -3.922 1 94.81 78 GLU A C 1
ATOM 599 O O . GLU A 1 78 ? -0.324 -7.016 -5.117 1 94.81 78 GLU A O 1
ATOM 604 N N . MET A 1 79 ? 0.247 -6.609 -3.018 1 97.12 79 MET A N 1
ATOM 605 C CA . MET A 1 79 ? 1.033 -5.43 -3.361 1 97.12 79 MET A CA 1
ATOM 606 C C . MET A 1 79 ? 2.174 -5.789 -4.305 1 97.12 79 MET A C 1
ATOM 608 O O . MET A 1 79 ? 2.402 -5.102 -5.301 1 97.12 79 MET A O 1
ATOM 612 N N . VAL A 1 80 ? 2.854 -6.848 -4.047 1 97.94 80 VAL A N 1
ATOM 613 C CA . VAL A 1 80 ? 3.957 -7.281 -4.898 1 97.94 80 VAL A CA 1
ATOM 614 C C . VAL A 1 80 ? 3.428 -7.637 -6.289 1 97.94 80 VAL A C 1
ATOM 616 O O . VAL A 1 80 ? 4.004 -7.234 -7.301 1 97.94 80 VAL A O 1
ATOM 619 N N . LEU A 1 81 ? 2.342 -8.328 -6.34 1 96.69 81 LEU A N 1
ATOM 620 C CA . LEU A 1 81 ? 1.747 -8.758 -7.602 1 96.69 81 LEU A CA 1
ATOM 621 C C . LEU A 1 81 ? 1.408 -7.555 -8.477 1 96.69 81 LEU A C 1
ATOM 623 O O . LEU A 1 81 ? 1.581 -7.602 -9.695 1 96.69 81 LEU A O 1
ATOM 627 N N . GLN A 1 82 ? 1.027 -6.492 -7.836 1 95.5 82 GLN A N 1
ATOM 628 C CA . GLN A 1 82 ? 0.578 -5.32 -8.578 1 95.5 82 GLN A CA 1
ATOM 629 C C . GLN A 1 82 ? 1.763 -4.523 -9.117 1 95.5 82 GLN A C 1
ATOM 631 O O . GLN A 1 82 ? 1.597 -3.662 -9.984 1 95.5 82 GLN A O 1
ATOM 636 N N . THR A 1 83 ? 2.965 -4.816 -8.664 1 96.88 83 THR A N 1
ATOM 637 C CA . THR A 1 83 ? 4.141 -4.086 -9.133 1 96.88 83 THR A CA 1
ATOM 638 C C . THR A 1 83 ? 4.758 -4.781 -10.344 1 96.88 83 THR A C 1
ATOM 640 O O . THR A 1 83 ? 5.676 -4.242 -10.969 1 96.88 83 THR A O 1
ATOM 643 N N . LEU A 1 84 ? 4.258 -5.918 -10.727 1 97.19 84 LEU A N 1
ATOM 644 C CA . LEU A 1 84 ? 4.812 -6.688 -11.836 1 97.19 84 LEU A CA 1
ATOM 645 C C . LEU A 1 84 ? 4.34 -6.129 -13.172 1 97.19 84 LEU A C 1
ATOM 647 O O . LEU A 1 84 ? 3.225 -5.609 -13.273 1 97.19 84 LEU A O 1
ATOM 651 N N . PRO A 1 85 ? 5.199 -6.266 -14.141 1 96.62 85 PRO A N 1
ATOM 652 C CA . PRO A 1 85 ? 4.812 -5.742 -15.453 1 96.62 85 PRO A CA 1
ATOM 653 C C . PRO A 1 85 ? 3.77 -6.613 -16.156 1 96.62 85 PRO A C 1
ATOM 655 O O . PRO A 1 85 ? 3.406 -7.676 -15.648 1 96.62 85 PRO A O 1
ATOM 658 N N . ASP A 1 86 ? 3.273 -6.195 -17.328 1 95.06 86 ASP A N 1
ATOM 659 C CA . ASP A 1 86 ? 2.162 -6.801 -18.062 1 95.06 86 ASP A CA 1
ATOM 660 C C . ASP A 1 86 ? 2.492 -8.234 -18.484 1 95.06 86 ASP A C 1
ATOM 662 O O . ASP A 1 86 ? 1.599 -9.078 -18.578 1 95.06 86 ASP A O 1
ATOM 666 N N . SER A 1 87 ? 3.736 -8.477 -18.688 1 94.88 87 SER A N 1
ATOM 667 C CA . SER A 1 87 ? 4.141 -9.812 -19.094 1 94.88 87 SER A CA 1
ATOM 668 C C . SER A 1 87 ? 3.762 -10.852 -18.047 1 94.88 87 SER A C 1
ATOM 670 O O . SER A 1 87 ? 3.713 -12.047 -18.344 1 94.88 87 SER A O 1
ATOM 672 N N . PHE A 1 88 ? 3.393 -10.383 -16.797 1 96.31 88 PHE A N 1
ATOM 673 C CA . PHE A 1 88 ? 3.051 -11.32 -15.734 1 96.31 88 PHE A CA 1
ATOM 674 C C . PHE A 1 88 ? 1.54 -11.398 -15.547 1 96.31 88 PHE A C 1
ATOM 676 O O . PHE A 1 88 ? 1.06 -11.945 -14.547 1 96.31 88 PHE A O 1
ATOM 683 N N . GLN A 1 89 ? 0.813 -10.906 -16.469 1 94.12 89 GLN A N 1
ATOM 684 C CA . GLN A 1 89 ? -0.643 -10.906 -16.375 1 94.12 89 GLN A CA 1
ATOM 685 C C . GLN A 1 89 ? -1.19 -12.32 -16.25 1 94.12 89 GLN A C 1
ATOM 687 O O . GLN A 1 89 ? -2.123 -12.57 -15.492 1 94.12 89 GLN A O 1
ATOM 692 N N . GLN A 1 90 ? -0.645 -13.203 -17.078 1 93.06 90 GLN A N 1
ATOM 693 C CA . GLN A 1 90 ? -1.085 -14.594 -17.016 1 93.06 90 GLN A CA 1
ATOM 694 C C . GLN A 1 90 ? -0.815 -15.203 -15.641 1 93.06 90 GLN A C 1
ATOM 696 O O . GLN A 1 90 ? -1.625 -15.977 -15.133 1 93.06 90 GLN A O 1
ATOM 701 N N . PHE A 1 91 ? 0.309 -14.867 -15.062 1 95.19 91 PHE A N 1
ATOM 702 C CA . PHE A 1 91 ? 0.618 -15.352 -13.727 1 95.19 91 PHE A CA 1
ATOM 703 C C . PHE A 1 91 ? -0.411 -14.852 -12.719 1 95.19 91 PHE A C 1
ATOM 705 O O . PHE A 1 91 ? -0.917 -15.625 -11.898 1 95.19 91 PHE A O 1
ATOM 712 N N . ARG A 1 92 ? -0.715 -13.57 -12.727 1 92.81 92 ARG A N 1
ATOM 713 C CA . ARG A 1 92 ? -1.7 -12.984 -11.82 1 92.81 92 ARG A CA 1
ATOM 714 C C . ARG A 1 92 ? -3.059 -13.664 -11.977 1 92.81 92 ARG A C 1
ATOM 716 O O . ARG A 1 92 ? -3.74 -13.93 -10.992 1 92.81 92 ARG A O 1
ATOM 723 N N . LEU A 1 93 ? -3.418 -13.922 -13.219 1 88.75 93 LEU A N 1
ATOM 724 C CA . LEU A 1 93 ? -4.68 -14.602 -13.508 1 88.75 93 LEU A CA 1
ATOM 725 C C . LEU A 1 93 ? -4.703 -15.992 -12.883 1 88.75 93 LEU A C 1
ATOM 727 O O . LEU A 1 93 ? -5.684 -16.359 -12.234 1 88.75 93 LEU A O 1
ATOM 731 N N . ASN A 1 94 ? -3.617 -16.719 -13.156 1 90.06 94 ASN A N 1
ATOM 732 C CA . ASN A 1 94 ? -3.508 -18.047 -12.578 1 90.06 94 ASN A CA 1
ATOM 733 C C . ASN A 1 94 ? -3.553 -18.016 -11.055 1 90.06 94 ASN A C 1
ATOM 735 O O . ASN A 1 94 ? -4.184 -18.859 -10.43 1 90.06 94 ASN A O 1
ATOM 739 N N . TYR A 1 95 ? -2.855 -17.016 -10.516 1 91.12 95 TYR A N 1
ATOM 740 C CA . TYR A 1 95 ? -2.822 -16.828 -9.07 1 91.12 95 TYR A CA 1
ATOM 741 C C . TYR A 1 95 ? -4.23 -16.672 -8.508 1 91.12 95 TYR A C 1
ATOM 743 O O . TYR A 1 95 ? -4.586 -17.297 -7.516 1 91.12 95 TYR A O 1
ATOM 751 N N . ASN A 1 96 ? -4.98 -15.859 -9.109 1 84.19 96 ASN A N 1
ATOM 752 C CA . ASN A 1 96 ? -6.344 -15.57 -8.68 1 84.19 96 ASN A CA 1
ATOM 753 C C . ASN A 1 96 ? -7.266 -16.766 -8.906 1 84.19 96 ASN A C 1
ATOM 755 O O . ASN A 1 96 ? -8.039 -17.141 -8.016 1 84.19 96 ASN A O 1
ATOM 759 N N . MET A 1 97 ? -7.18 -17.406 -10.07 1 83.81 97 MET A N 1
ATOM 760 C CA . MET A 1 97 ? -8.07 -18.5 -10.453 1 83.81 97 MET A CA 1
ATOM 761 C C . MET A 1 97 ? -7.871 -19.703 -9.539 1 83.81 97 MET A C 1
ATOM 763 O O . MET A 1 97 ? -8.828 -20.422 -9.234 1 83.81 97 MET A O 1
ATOM 767 N N . ASN A 1 98 ? -6.652 -19.828 -9.117 1 86.56 98 ASN A N 1
ATOM 768 C CA . ASN A 1 98 ? -6.344 -20.984 -8.289 1 86.56 98 ASN A CA 1
ATOM 769 C C . ASN A 1 98 ? -6.387 -20.641 -6.801 1 86.56 98 ASN A C 1
ATOM 771 O O . ASN A 1 98 ? -6.051 -21.453 -5.953 1 86.56 98 ASN A O 1
ATOM 775 N N . LYS A 1 99 ? -6.746 -19.391 -6.496 1 82.12 99 LYS A N 1
ATOM 776 C CA . LYS A 1 99 ? -6.891 -18.922 -5.121 1 82.12 99 LYS A CA 1
ATOM 777 C C . LYS A 1 99 ? -5.641 -19.219 -4.301 1 82.12 99 LYS A C 1
ATOM 779 O O . LYS A 1 99 ? -5.727 -19.797 -3.217 1 82.12 99 LYS A O 1
ATOM 784 N N . MET A 1 100 ? -4.633 -18.922 -4.906 1 84.25 100 MET A N 1
ATOM 785 C CA . MET A 1 100 ? -3.367 -19.203 -4.238 1 84.25 100 MET A CA 1
ATOM 786 C C . MET A 1 100 ? -3.203 -18.344 -2.992 1 84.25 100 MET A C 1
ATOM 788 O O . MET A 1 100 ? -3.684 -17.203 -2.949 1 84.25 100 MET A O 1
ATOM 792 N N . ASP A 1 101 ? -2.717 -18.875 -2.027 1 88.38 101 ASP A N 1
ATOM 793 C CA . ASP A 1 101 ? -2.398 -18.25 -0.752 1 88.38 101 ASP A CA 1
ATOM 794 C C . ASP A 1 101 ? -0.933 -18.469 -0.381 1 88.38 101 ASP A C 1
ATOM 796 O O . ASP A 1 101 ? -0.615 -19.359 0.412 1 88.38 101 ASP A O 1
ATOM 800 N N . LEU A 1 102 ? -0.11 -17.625 -0.964 1 92.69 102 LEU A N 1
ATOM 801 C CA . LEU A 1 102 ? 1.332 -17.812 -0.85 1 92.69 102 LEU A CA 1
ATOM 802 C C . LEU A 1 102 ? 1.939 -16.812 0.12 1 92.69 102 LEU A C 1
ATOM 804 O O . LEU A 1 102 ? 1.499 -15.656 0.186 1 92.69 102 LEU A O 1
ATOM 808 N N . SER A 1 103 ? 2.922 -17.297 0.833 1 95.06 103 SER A N 1
ATOM 809 C CA . SER A 1 103 ? 3.826 -16.359 1.493 1 95.06 103 SER A CA 1
ATOM 810 C C . SER A 1 103 ? 4.684 -15.617 0.478 1 95.06 103 SER A C 1
ATOM 812 O O . SER A 1 103 ? 4.773 -16.016 -0.684 1 95.06 103 SER A O 1
ATOM 814 N N . LEU A 1 104 ? 5.352 -14.578 0.911 1 96.62 104 LEU A N 1
ATOM 815 C CA . LEU A 1 104 ? 6.234 -13.82 0.034 1 96.62 104 LEU A CA 1
ATOM 816 C C . LEU A 1 104 ? 7.383 -14.688 -0.465 1 96.62 104 LEU A C 1
ATOM 818 O O . LEU A 1 104 ? 7.789 -14.586 -1.625 1 96.62 104 LEU A O 1
ATOM 822 N N . ALA A 1 105 ? 7.922 -15.523 0.426 1 96.38 105 ALA A N 1
ATOM 823 C CA . ALA A 1 105 ? 9 -16.438 0.049 1 96.38 105 ALA A CA 1
ATOM 824 C C . ALA A 1 105 ? 8.547 -17.406 -1.038 1 96.38 105 ALA A C 1
ATOM 826 O O . ALA A 1 105 ? 9.258 -17.625 -2.02 1 96.38 105 ALA A O 1
ATOM 827 N N . LYS A 1 106 ? 7.43 -17.984 -0.901 1 97.19 106 LYS A N 1
ATOM 828 C CA . LYS A 1 106 ? 6.891 -18.906 -1.898 1 97.19 106 LYS A CA 1
ATOM 829 C C . LYS A 1 106 ? 6.539 -18.172 -3.189 1 97.19 106 LYS A C 1
ATOM 831 O O . LYS A 1 106 ? 6.73 -18.719 -4.285 1 97.19 106 LYS A O 1
ATOM 836 N N . LEU A 1 107 ? 5.965 -16.984 -3.072 1 97.5 107 LEU A N 1
ATOM 837 C CA . LEU A 1 107 ? 5.684 -16.156 -4.242 1 97.5 107 LEU A CA 1
ATOM 838 C C . LEU A 1 107 ? 6.941 -15.938 -5.074 1 97.5 107 LEU A C 1
ATOM 840 O O . LEU A 1 107 ? 6.91 -16.062 -6.301 1 97.5 107 LEU A O 1
ATOM 844 N N . LEU A 1 108 ? 8.062 -15.617 -4.387 1 98 108 LEU A N 1
ATOM 845 C CA . LEU A 1 108 ? 9.336 -15.422 -5.07 1 98 108 LEU A CA 1
ATOM 846 C C . LEU A 1 108 ? 9.703 -16.641 -5.902 1 98 108 LEU A C 1
ATOM 848 O O . LEU A 1 108 ? 10.062 -16.516 -7.074 1 98 108 LEU A O 1
ATOM 852 N N . ASN A 1 109 ? 9.523 -17.766 -5.324 1 97.81 109 ASN A N 1
ATOM 853 C CA . ASN A 1 109 ? 9.852 -19 -6.016 1 97.81 109 ASN A CA 1
ATOM 854 C C . ASN A 1 109 ? 8.969 -19.219 -7.238 1 97.81 109 ASN A C 1
ATOM 856 O O . ASN A 1 109 ? 9.453 -19.562 -8.312 1 97.81 109 ASN A O 1
ATOM 860 N N . GLU A 1 110 ? 7.66 -19.016 -7.066 1 97.19 110 GLU A N 1
ATOM 861 C CA . GLU A 1 110 ? 6.719 -19.219 -8.164 1 97.19 110 GLU A CA 1
ATOM 862 C C . GLU A 1 110 ? 6.969 -18.219 -9.289 1 97.19 110 GLU A C 1
ATOM 864 O O . GLU A 1 110 ? 6.863 -18.562 -10.469 1 97.19 110 GLU A O 1
ATOM 869 N N . LEU A 1 111 ? 7.25 -16.969 -8.922 1 97.94 111 LEU A N 1
ATOM 870 C CA . LEU A 1 111 ? 7.496 -15.938 -9.922 1 97.94 111 LEU A CA 1
ATOM 871 C C . LEU A 1 111 ? 8.789 -16.219 -10.68 1 97.94 111 LEU A C 1
ATOM 873 O O . LEU A 1 111 ? 8.867 -15.969 -11.883 1 97.94 111 LEU A O 1
ATOM 877 N N . GLN A 1 112 ? 9.805 -16.719 -9.992 1 97.5 112 GLN A N 1
ATOM 878 C CA . GLN A 1 112 ? 11.047 -17.078 -10.664 1 97.5 112 GLN A CA 1
ATOM 879 C C . GLN A 1 112 ? 10.828 -18.219 -11.656 1 97.5 112 GLN A C 1
ATOM 881 O O . GLN A 1 112 ? 11.414 -18.219 -12.742 1 97.5 112 GLN A O 1
ATOM 886 N N . ALA A 1 113 ? 10.055 -19.188 -11.266 1 96.44 113 ALA A N 1
ATOM 887 C CA . ALA A 1 113 ? 9.703 -20.266 -12.18 1 96.44 113 ALA A CA 1
ATOM 888 C C . ALA A 1 113 ? 8.977 -19.75 -13.414 1 96.44 113 ALA A C 1
ATOM 890 O O . ALA A 1 113 ? 9.297 -20.125 -14.539 1 96.44 113 ALA A O 1
ATOM 891 N N . ALA A 1 114 ? 7.984 -18.859 -13.18 1 95.31 114 ALA A N 1
ATOM 892 C CA . ALA A 1 114 ? 7.246 -18.234 -14.281 1 95.31 114 ALA A CA 1
ATOM 893 C C . ALA A 1 114 ? 8.18 -17.469 -15.211 1 95.31 114 ALA A C 1
ATOM 895 O O . ALA A 1 114 ? 8.062 -17.562 -16.438 1 95.31 114 ALA A O 1
ATOM 896 N N . GLU A 1 115 ? 9.078 -16.719 -14.625 1 95.25 115 GLU A N 1
ATOM 897 C CA . GLU A 1 115 ? 10.055 -15.953 -15.391 1 95.25 115 GLU A CA 1
ATOM 898 C C . GLU A 1 115 ? 10.891 -16.859 -16.281 1 95.25 115 GLU A C 1
ATOM 900 O O . GLU A 1 115 ? 11.164 -16.531 -17.438 1 95.25 115 GLU A O 1
ATOM 905 N N . SER A 1 116 ? 11.32 -17.984 -15.75 1 94.75 116 SER A N 1
ATOM 906 C CA . SER A 1 116 ? 12.109 -18.969 -16.484 1 94.75 116 SER A CA 1
ATOM 907 C C . SER A 1 116 ? 11.336 -19.5 -17.688 1 94.75 116 SER A C 1
ATOM 909 O O . SER A 1 116 ? 11.898 -19.641 -18.781 1 94.75 116 SER A O 1
ATOM 911 N N . ILE A 1 117 ? 10.109 -19.719 -17.531 1 92.56 117 ILE A N 1
ATOM 912 C CA . ILE A 1 117 ? 9.25 -20.234 -18.594 1 92.56 117 ILE A CA 1
ATOM 913 C C . ILE A 1 117 ? 9.07 -19.156 -19.672 1 92.56 117 ILE A C 1
ATOM 915 O O . ILE A 1 117 ? 9.125 -19.469 -20.875 1 92.56 117 ILE A O 1
ATOM 919 N N . MET A 1 118 ? 8.82 -17.938 -19.266 1 91.56 118 MET A N 1
ATOM 920 C CA . MET A 1 118 ? 8.641 -16.828 -20.203 1 91.56 118 MET A CA 1
ATOM 921 C C . MET A 1 118 ? 9.883 -16.609 -21.047 1 91.56 118 MET A C 1
ATOM 923 O O . MET A 1 118 ? 9.789 -16.281 -22.234 1 91.56 118 MET A O 1
ATOM 927 N N . LYS A 1 119 ? 11.031 -16.719 -20.453 1 89.81 119 LYS A N 1
ATOM 928 C CA . LYS A 1 119 ? 12.289 -16.531 -21.156 1 89.81 119 LYS A CA 1
ATOM 929 C C . LYS A 1 119 ? 12.523 -17.656 -22.172 1 89.81 119 LYS A C 1
ATOM 931 O O . LYS A 1 119 ? 13.125 -17.422 -23.234 1 89.81 119 LYS A O 1
ATOM 936 N N . GLN A 1 120 ? 12.078 -18.812 -21.859 1 88.88 120 GLN A N 1
ATOM 937 C CA . GLN A 1 120 ? 12.242 -19.953 -22.75 1 88.88 120 GLN A CA 1
ATOM 938 C C . GLN A 1 120 ? 11.297 -19.859 -23.953 1 88.88 120 GLN A C 1
ATOM 940 O O . GLN A 1 120 ? 11.609 -20.328 -25.047 1 88.88 120 GLN A O 1
ATOM 945 N N . GLN A 1 121 ? 10.094 -19.25 -23.766 1 81.56 121 GLN A N 1
ATOM 946 C CA . GLN A 1 121 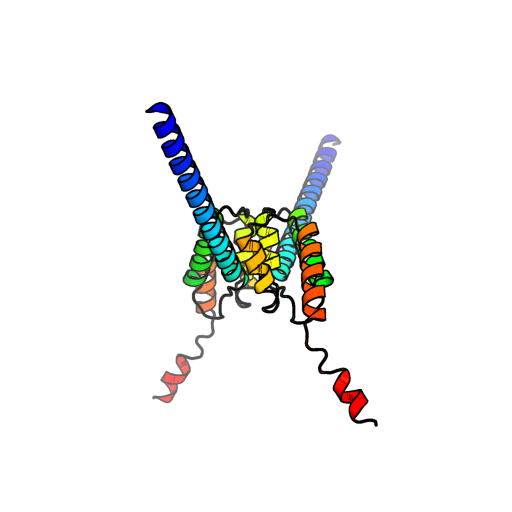? 9.102 -19.141 -24.828 1 81.56 121 GLN A CA 1
ATOM 947 C C . GLN A 1 121 ? 9.367 -17.906 -25.688 1 81.56 121 GLN A C 1
ATOM 949 O O . GLN A 1 121 ? 8.75 -17.75 -26.75 1 81.56 121 GLN A O 1
ATOM 954 N N . ALA A 1 122 ? 10.148 -17.016 -25.266 1 71 122 ALA A N 1
ATOM 955 C CA . ALA A 1 122 ? 10.492 -15.859 -26.094 1 71 122 ALA A CA 1
ATOM 956 C C . ALA A 1 122 ? 11.219 -16.281 -27.359 1 71 122 ALA A C 1
ATOM 958 O O . ALA A 1 122 ? 12.07 -17.172 -27.328 1 71 122 ALA A O 1
ATOM 959 N N . PRO A 1 123 ? 10.609 -15.984 -28.516 1 61.19 123 PRO A N 1
ATOM 960 C CA . PRO A 1 123 ? 11.203 -16.422 -29.797 1 61.19 123 PRO A CA 1
ATOM 961 C C . PRO A 1 123 ? 12.711 -16.188 -29.844 1 61.19 123 PRO A C 1
ATOM 963 O O . PRO A 1 123 ? 13.195 -15.156 -29.375 1 61.19 123 PRO A O 1
ATOM 966 N N . VAL A 1 124 ? 13.438 -17.125 -29.703 1 53.78 124 VAL A N 1
ATOM 967 C CA . VAL A 1 124 ? 14.852 -17.141 -30.062 1 53.78 124 VAL A CA 1
ATOM 968 C C . VAL A 1 124 ? 15.055 -16.391 -31.375 1 53.78 124 VAL A C 1
ATOM 970 O O . VAL A 1 124 ? 15.156 -17 -32.438 1 53.78 124 VAL A O 1
ATOM 973 N N . VAL A 1 125 ? 14.305 -15.461 -31.734 1 49.31 125 VAL A N 1
ATOM 974 C CA . VAL A 1 125 ? 14.57 -14.914 -33.062 1 49.31 125 VAL A CA 1
ATOM 975 C C . VAL A 1 125 ? 16.031 -14.492 -33.156 1 49.31 125 VAL A C 1
ATOM 977 O O . VAL A 1 125 ? 16.625 -14.516 -34.25 1 49.31 125 VAL A O 1
ATOM 980 N N . ALA A 1 126 ? 16.578 -13.719 -32.188 1 47.47 126 ALA A N 1
ATOM 981 C CA . ALA A 1 126 ? 17.734 -12.906 -32.562 1 47.47 126 ALA A CA 1
ATOM 982 C C . ALA A 1 126 ? 18.984 -13.773 -32.719 1 47.47 126 ALA A C 1
ATOM 984 O O . ALA A 1 126 ? 20.047 -13.273 -33.094 1 47.47 126 ALA A O 1
ATOM 985 N N . LEU A 1 127 ? 19 -14.898 -32.062 1 45.41 127 LEU A N 1
ATOM 986 C CA . LEU A 1 127 ? 20.328 -15.508 -32.188 1 45.41 127 LEU A CA 1
ATOM 987 C C . LEU A 1 127 ? 20.547 -16.016 -33.594 1 45.41 127 LEU A C 1
ATOM 989 O O . LEU A 1 127 ? 21.703 -16.156 -34.031 1 45.41 127 LEU A O 1
ATOM 993 N N . ASN A 1 128 ? 19.531 -16.5 -34.312 1 45.88 128 ASN A N 1
ATOM 994 C CA . ASN A 1 128 ? 19.828 -17.188 -35.562 1 45.88 128 ASN A CA 1
ATOM 995 C C . ASN A 1 128 ? 20.094 -16.203 -36.688 1 45.88 128 ASN A C 1
ATOM 997 O O . ASN A 1 128 ? 20.328 -16.609 -37.844 1 45.88 128 ASN A O 1
ATOM 1001 N N . VAL A 1 129 ? 19.703 -14.984 -36.562 1 46.66 129 VAL A N 1
ATOM 1002 C CA . VAL A 1 129 ? 19.906 -14.133 -37.719 1 46.66 129 VAL A CA 1
ATOM 1003 C C . VAL A 1 129 ? 21.391 -13.844 -37.875 1 46.66 129 VAL A C 1
ATOM 1005 O O . VAL A 1 129 ? 21.828 -13.453 -38.969 1 46.66 129 VAL A O 1
ATOM 1008 N N . GLU A 1 130 ? 22.172 -13.672 -36.812 1 45.06 130 GLU A N 1
ATOM 1009 C CA . GLU A 1 130 ? 23.531 -13.211 -37.062 1 45.06 130 GLU A CA 1
ATOM 1010 C C . GLU A 1 130 ? 24.406 -14.344 -37.625 1 45.06 130 GLU A C 1
ATOM 1012 O O . GLU A 1 130 ? 25.5 -14.094 -38.125 1 45.06 130 GLU A O 1
ATOM 1017 N N . LYS A 1 131 ? 24.094 -15.648 -37.281 1 47.53 131 LYS A N 1
ATOM 1018 C CA . LYS A 1 131 ? 25.031 -16.641 -37.812 1 47.53 131 LYS A CA 1
ATOM 1019 C C . LYS A 1 131 ? 24.859 -16.812 -39.312 1 47.53 131 LYS A C 1
ATOM 1021 O O . LYS A 1 131 ? 25.672 -17.484 -39.938 1 47.53 131 LYS A O 1
ATOM 1026 N N . ALA A 1 132 ? 23.609 -16.516 -39.844 1 49.19 132 ALA A N 1
ATOM 1027 C CA . ALA A 1 132 ? 23.484 -16.844 -41.281 1 49.19 132 ALA A CA 1
ATOM 1028 C C . ALA A 1 132 ? 24.234 -15.836 -42.156 1 49.19 132 ALA A C 1
ATOM 1030 O O . ALA A 1 132 ? 24.516 -16.109 -43.312 1 49.19 132 ALA A O 1
ATOM 1031 N N . SER A 1 133 ? 24.359 -14.57 -41.625 1 45 133 SER A N 1
ATOM 1032 C CA . SER A 1 133 ? 24.938 -13.68 -42.594 1 45 133 SER A CA 1
ATOM 1033 C C . SER A 1 133 ? 26.453 -13.844 -42.719 1 45 133 SER A C 1
ATOM 1035 O O . SER A 1 133 ? 27.109 -13.125 -43.438 1 45 133 SER A O 1
ATOM 1037 N N . VAL A 1 134 ? 26.953 -14.484 -41.594 1 44.72 134 VAL A N 1
ATOM 1038 C CA . VAL A 1 134 ? 28.406 -14.461 -41.719 1 44.72 134 VAL A CA 1
ATOM 1039 C C . VAL A 1 134 ? 28.875 -15.594 -42.625 1 44.72 134 VAL A C 1
ATOM 1041 O O . VAL A 1 134 ? 30.078 -15.734 -42.875 1 44.72 134 VAL A O 1
ATOM 1044 N N . SER A 1 135 ? 28.078 -16.609 -42.875 1 34.06 135 SER A N 1
ATOM 1045 C CA . SER A 1 135 ? 28.766 -17.5 -43.812 1 34.06 135 SER A CA 1
ATOM 1046 C C . SER A 1 135 ? 28.719 -16.938 -45.219 1 34.06 135 SER A C 1
ATOM 1048 O O . SER A 1 135 ? 27.75 -16.281 -45.594 1 34.06 135 SER A O 1
ATOM 1050 N N . MET B 1 1 ? -36.062 -44.781 -0.071 1 41.06 1 MET B N 1
ATOM 1051 C CA . MET B 1 1 ? -36.031 -43.906 -1.235 1 41.06 1 MET B CA 1
ATOM 1052 C C . MET B 1 1 ? -36 -42.438 -0.81 1 41.06 1 MET B C 1
ATOM 1054 O O . MET B 1 1 ? -35.375 -41.625 -1.469 1 41.06 1 MET B O 1
ATOM 1058 N N . ALA B 1 2 ? -36.719 -42.188 0.266 1 56.28 2 ALA B N 1
ATOM 1059 C CA . ALA B 1 2 ? -36.75 -40.812 0.726 1 56.28 2 ALA B CA 1
ATOM 1060 C C . ALA B 1 2 ? -35.375 -40.375 1.251 1 56.28 2 ALA B C 1
ATOM 1062 O O . ALA B 1 2 ? -34.938 -39.25 1.006 1 56.28 2 ALA B O 1
ATOM 1063 N N . ASN B 1 3 ? -34.781 -41.281 1.854 1 60.69 3 ASN B N 1
ATOM 1064 C CA . ASN B 1 3 ? -33.5 -40.938 2.439 1 60.69 3 ASN B CA 1
ATOM 1065 C C . ASN B 1 3 ? -32.438 -40.781 1.369 1 60.69 3 ASN B C 1
ATOM 1067 O O . ASN B 1 3 ? -31.516 -39.969 1.514 1 60.69 3 ASN B O 1
ATOM 1071 N N . VAL B 1 4 ? -32.562 -41.562 0.392 1 56.31 4 VAL B N 1
ATOM 1072 C CA . VAL B 1 4 ? -31.594 -41.438 -0.701 1 56.31 4 VAL B CA 1
ATOM 1073 C C . VAL B 1 4 ? -31.812 -40.125 -1.463 1 56.31 4 VAL B C 1
ATOM 1075 O O . VAL B 1 4 ? -30.859 -39.469 -1.859 1 56.31 4 VAL B O 1
ATOM 1078 N N . LEU B 1 5 ? -33.125 -39.75 -1.545 1 55.12 5 LEU B N 1
ATOM 1079 C CA . LEU B 1 5 ? -33.438 -38.531 -2.234 1 55.12 5 LEU B CA 1
ATOM 1080 C C . LEU B 1 5 ? -33 -37.312 -1.42 1 55.12 5 LEU B C 1
ATOM 1082 O O . LEU B 1 5 ? -32.562 -36.312 -1.983 1 55.12 5 LEU B O 1
ATOM 1086 N N . GLN B 1 6 ? -33.094 -37.469 -0.164 1 56.84 6 GLN B N 1
ATOM 1087 C CA . GLN B 1 6 ? -32.656 -36.375 0.705 1 56.84 6 GLN B CA 1
ATOM 1088 C C . GLN B 1 6 ? -31.141 -36.219 0.661 1 56.84 6 GLN B C 1
ATOM 1090 O O . GLN B 1 6 ? -30.625 -35.094 0.67 1 56.84 6 GLN B O 1
ATOM 1095 N N . HIS B 1 7 ? -30.5 -37.25 0.538 1 58.72 7 HIS B N 1
ATOM 1096 C CA . HIS B 1 7 ? -29.047 -37.25 0.49 1 58.72 7 HIS B CA 1
ATOM 1097 C C . HIS B 1 7 ? -28.547 -36.656 -0.831 1 58.72 7 HIS B C 1
ATOM 1099 O O . HIS B 1 7 ? -27.562 -35.938 -0.86 1 58.72 7 HIS B O 1
ATOM 1105 N N . GLN B 1 8 ? -29.297 -37 -1.912 1 57.12 8 GLN B N 1
ATOM 1106 C CA . GLN B 1 8 ? -28.922 -36.469 -3.221 1 57.12 8 GLN B CA 1
ATOM 1107 C 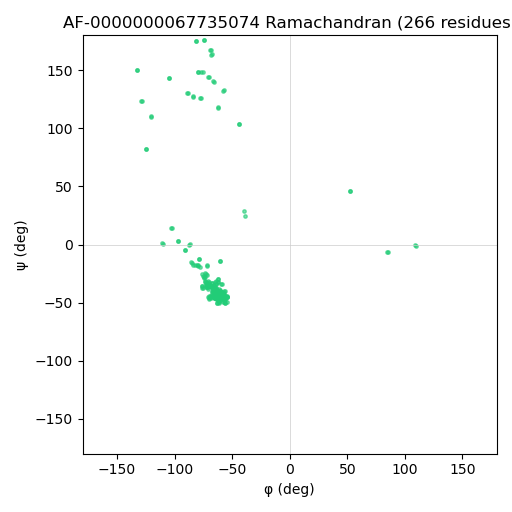C . GLN B 1 8 ? -29.219 -34.969 -3.303 1 57.12 8 GLN B C 1
ATOM 1109 O O . GLN B 1 8 ? -28.422 -34.219 -3.863 1 57.12 8 GLN B O 1
ATOM 1114 N N . SER B 1 9 ? -30.281 -34.562 -2.576 1 64.25 9 SER B N 1
ATOM 1115 C CA . SER B 1 9 ? -30.656 -33.156 -2.596 1 64.25 9 SER B CA 1
ATOM 1116 C C . SER B 1 9 ? -29.719 -32.312 -1.728 1 64.25 9 SER B C 1
ATOM 1118 O O . SER B 1 9 ? -29.359 -31.188 -2.094 1 64.25 9 SER B O 1
ATOM 1120 N N . MET B 1 10 ? -29.312 -33 -0.604 1 67 10 MET B N 1
ATOM 1121 C CA . MET B 1 10 ? -28.406 -32.281 0.297 1 67 10 MET B CA 1
ATOM 1122 C C . MET B 1 10 ? -27.016 -32.156 -0.317 1 67 10 MET B C 1
ATOM 1124 O O . MET B 1 10 ? -26.359 -31.125 -0.185 1 67 10 MET B O 1
ATOM 1128 N N . GLY B 1 11 ? -26.641 -33.219 -1.013 1 67.44 11 GLY B N 1
ATOM 1129 C CA . GLY B 1 11 ? -25.359 -33.188 -1.714 1 67.44 11 GLY B CA 1
ATOM 1130 C C . GLY B 1 11 ? -25.312 -32.156 -2.809 1 67.44 11 GLY B C 1
ATOM 1131 O O . GLY B 1 11 ? -24.328 -31.422 -2.936 1 67.44 11 GLY B O 1
ATOM 1132 N N . SER B 1 12 ? -26.547 -32.031 -3.398 1 78.12 12 SER B N 1
ATOM 1133 C CA . SER B 1 12 ? -26.656 -31.078 -4.488 1 78.12 12 SER B CA 1
ATOM 1134 C C . SER B 1 12 ? -26.688 -29.656 -3.959 1 78.12 12 SER B C 1
ATOM 1136 O O . SER B 1 12 ? -26.016 -28.766 -4.5 1 78.12 12 SER B O 1
ATOM 1138 N N . THR B 1 13 ? -27.375 -29.516 -2.795 1 80.69 13 THR B N 1
ATOM 1139 C CA . THR B 1 13 ? -27.438 -28.188 -2.193 1 80.69 13 THR B CA 1
ATOM 1140 C C . THR B 1 13 ? -26.078 -27.781 -1.628 1 80.69 13 THR B C 1
ATOM 1142 O O . THR B 1 13 ? -25.641 -26.641 -1.788 1 80.69 13 THR B O 1
ATOM 1145 N N . TYR B 1 14 ? -25.469 -28.75 -0.922 1 79.75 14 TYR B N 1
ATOM 1146 C CA . TYR B 1 14 ? -24.141 -28.5 -0.378 1 79.75 14 TYR B CA 1
ATOM 1147 C C . TYR B 1 14 ? -23.141 -28.172 -1.489 1 79.75 14 TYR B C 1
ATOM 1149 O O . TYR B 1 14 ? -22.344 -27.234 -1.363 1 79.75 14 TYR B O 1
ATOM 1157 N N . ASP B 1 15 ? -23.203 -28.938 -2.551 1 82.38 15 ASP B N 1
ATOM 1158 C CA . ASP B 1 15 ? -22.328 -28.703 -3.697 1 82.38 15 ASP B CA 1
ATOM 1159 C C . ASP B 1 15 ? -22.609 -27.344 -4.324 1 82.38 15 ASP B C 1
ATOM 1161 O O . ASP B 1 15 ? -21.672 -26.641 -4.734 1 82.38 15 ASP B O 1
ATOM 1165 N N . MET B 1 16 ? -23.875 -26.984 -4.395 1 84.62 16 MET B N 1
ATOM 1166 C CA . MET B 1 16 ? -24.25 -25.672 -4.938 1 84.62 16 MET B CA 1
ATOM 1167 C C . MET B 1 16 ? -23.75 -24.547 -4.039 1 84.62 16 MET B C 1
ATOM 1169 O O . MET B 1 16 ? -23.234 -23.547 -4.523 1 84.62 16 MET B O 1
ATOM 1173 N N . LEU B 1 17 ? -24 -24.797 -2.746 1 83.25 17 LEU B N 1
ATOM 1174 C CA . LEU B 1 17 ? -23.562 -23.797 -1.792 1 83.25 17 LEU B CA 1
ATOM 1175 C C . LEU B 1 17 ? -22.047 -23.641 -1.835 1 83.25 17 LEU B C 1
ATOM 1177 O O . LEU B 1 17 ? -21.531 -22.516 -1.771 1 83.25 17 LEU B O 1
ATOM 1181 N N . GLU B 1 18 ? -21.328 -24.734 -1.908 1 84 18 GLU B N 1
ATOM 1182 C CA . GLU B 1 18 ? -19.875 -24.703 -2.006 1 84 18 GLU B CA 1
ATOM 1183 C C . GLU B 1 18 ? -19.422 -24 -3.283 1 84 18 GLU B C 1
ATOM 1185 O O . GLU B 1 18 ? -18.469 -23.219 -3.266 1 84 18 GLU B O 1
ATOM 1190 N N . SER B 1 19 ? -20.125 -24.281 -4.359 1 81.94 19 SER B N 1
ATOM 1191 C CA . SER B 1 19 ? -19.812 -23.625 -5.629 1 81.94 19 SER B CA 1
ATOM 1192 C C . SER B 1 19 ? -20.062 -22.125 -5.551 1 81.94 19 SER B C 1
ATOM 1194 O O . SER B 1 19 ? -19.266 -21.328 -6.066 1 81.94 19 SER B O 1
ATOM 1196 N N . LEU B 1 20 ? -21.141 -21.812 -4.926 1 77.69 20 LEU B N 1
ATOM 1197 C CA . LEU B 1 20 ? -21.453 -20.406 -4.738 1 77.69 20 LEU B CA 1
ATOM 1198 C C . LEU B 1 20 ? -20.391 -19.719 -3.881 1 77.69 20 LEU B C 1
ATOM 1200 O O . LEU B 1 20 ? -19.938 -18.625 -4.203 1 77.69 20 LEU B O 1
ATOM 1204 N N . LYS B 1 21 ? -20.047 -20.375 -2.818 1 77.38 21 LYS B N 1
ATOM 1205 C CA . LYS B 1 21 ? -18.984 -19.859 -1.948 1 77.38 21 LYS B CA 1
ATOM 1206 C C . LYS B 1 21 ? -17.688 -19.656 -2.723 1 77.38 21 LYS B C 1
ATOM 1208 O O . LYS B 1 21 ? -17.016 -18.641 -2.553 1 77.38 21 LYS B O 1
ATOM 1213 N N . GLU B 1 22 ? -17.438 -20.594 -3.582 1 78.38 22 GLU B N 1
ATOM 1214 C CA . GLU B 1 22 ? -16.234 -20.516 -4.402 1 78.38 22 GLU B CA 1
ATOM 1215 C C . GLU B 1 22 ? -16.312 -19.344 -5.391 1 78.38 22 GLU B C 1
ATOM 1217 O O . GLU B 1 22 ? -15.344 -18.609 -5.559 1 78.38 22 GLU B O 1
ATOM 1222 N N . MET B 1 23 ? -17.406 -19.234 -5.969 1 75.06 23 MET B N 1
ATOM 1223 C CA . MET B 1 23 ? -17.609 -18.141 -6.918 1 75.06 23 MET B CA 1
ATOM 1224 C C . MET B 1 23 ? -17.5 -16.797 -6.227 1 75.06 23 MET B C 1
ATOM 1226 O O . MET B 1 23 ? -16.844 -15.875 -6.742 1 75.06 23 MET B O 1
ATOM 1230 N N . PHE B 1 24 ? -18.125 -16.688 -5.113 1 76.81 24 PHE B N 1
ATOM 1231 C CA . PHE B 1 24 ? -18.094 -15.445 -4.355 1 76.81 24 PHE B CA 1
ATOM 1232 C C . PHE B 1 24 ? -16.688 -15.125 -3.881 1 76.81 24 PHE B C 1
ATOM 1234 O O . PHE B 1 24 ? -16.266 -13.969 -3.896 1 76.81 24 PHE B O 1
ATOM 1241 N N . SER B 1 25 ? -16.062 -16.125 -3.545 1 77.44 25 SER B N 1
ATOM 1242 C CA . SER B 1 25 ? -14.688 -15.953 -3.096 1 77.44 25 SER B CA 1
ATOM 1243 C C . SER B 1 25 ? -13.789 -15.469 -4.234 1 77.44 25 SER B C 1
ATOM 1245 O O . SER B 1 25 ? -12.945 -14.594 -4.039 1 77.44 25 SER B O 1
ATOM 1247 N N . GLU B 1 26 ? -14.055 -16.047 -5.379 1 76.31 26 GLU B N 1
ATOM 1248 C CA . GLU B 1 26 ? -13.281 -15.656 -6.555 1 76.31 26 GLU B CA 1
ATOM 1249 C C . GLU B 1 26 ? -13.555 -14.203 -6.93 1 76.31 26 GLU B C 1
ATOM 1251 O O . GLU B 1 26 ? -12.633 -13.453 -7.23 1 76.31 26 GLU B O 1
ATOM 1256 N N . LYS B 1 27 ? -14.727 -13.906 -6.934 1 76.31 27 LYS B N 1
ATOM 1257 C CA . LYS B 1 27 ? -15.125 -12.539 -7.254 1 76.31 27 LYS B CA 1
ATOM 1258 C C . LYS B 1 27 ? -14.547 -11.547 -6.25 1 76.31 27 LYS B C 1
ATOM 1260 O O . LYS B 1 27 ? -14.094 -10.469 -6.629 1 76.31 27 LYS B O 1
ATOM 1265 N N . ASN B 1 28 ? -14.602 -11.984 -5.059 1 82.12 28 ASN B N 1
ATOM 1266 C CA . ASN B 1 28 ? -14.055 -11.125 -4.012 1 82.12 28 ASN B CA 1
ATOM 1267 C C . ASN B 1 28 ? -12.547 -10.945 -4.164 1 82.12 28 ASN B C 1
ATOM 1269 O O . ASN B 1 28 ? -12.031 -9.836 -3.992 1 82.12 28 ASN B O 1
ATOM 1273 N N . CYS B 1 29 ? -11.93 -12 -4.609 1 83.44 29 CYS B N 1
ATOM 1274 C CA . CYS B 1 29 ? -10.484 -11.93 -4.781 1 83.44 29 CYS B CA 1
ATOM 1275 C C . CYS B 1 29 ? -10.125 -11.023 -5.953 1 83.44 29 CYS B C 1
ATOM 1277 O O . CYS B 1 29 ? -9.234 -10.18 -5.84 1 83.44 29 CYS B O 1
ATOM 1279 N N . ALA B 1 30 ? -10.828 -11.227 -7.031 1 86.19 30 ALA B N 1
ATOM 1280 C CA . ALA B 1 30 ? -10.594 -10.375 -8.195 1 86.19 30 ALA B CA 1
ATOM 1281 C C . ALA B 1 30 ? -10.852 -8.914 -7.859 1 86.19 30 ALA B C 1
ATOM 1283 O O . ALA B 1 30 ? -10.094 -8.031 -8.281 1 86.19 30 ALA B O 1
ATOM 1284 N N . ALA B 1 31 ? -11.906 -8.688 -7.117 1 89.88 31 ALA B N 1
ATOM 1285 C CA . ALA B 1 31 ? -12.242 -7.32 -6.711 1 89.88 31 ALA B CA 1
ATOM 1286 C C . ALA B 1 31 ? -11.164 -6.738 -5.801 1 89.88 31 ALA B C 1
ATOM 1288 O O . ALA B 1 31 ? -10.805 -5.566 -5.926 1 89.88 31 ALA B O 1
ATOM 1289 N N . LYS B 1 32 ? -10.695 -7.543 -4.934 1 91.94 32 LYS B N 1
ATOM 1290 C CA . LYS B 1 32 ? -9.633 -7.129 -4.027 1 91.94 32 LYS B CA 1
ATOM 1291 C C . LYS B 1 32 ? -8.367 -6.766 -4.801 1 91.94 32 LYS B C 1
ATOM 1293 O O . LYS B 1 32 ? -7.727 -5.75 -4.508 1 91.94 32 LYS B O 1
ATOM 1298 N N . GLN B 1 33 ? -8.008 -7.562 -5.781 1 90.38 33 GLN B N 1
ATOM 1299 C CA . GLN B 1 33 ? -6.844 -7.305 -6.621 1 90.38 33 GLN B CA 1
ATOM 1300 C C . GLN B 1 33 ? -7.004 -6.004 -7.398 1 90.38 33 GLN B C 1
ATOM 1302 O O . GLN B 1 33 ? -6.059 -5.215 -7.496 1 90.38 33 GLN B O 1
ATOM 1307 N N . THR B 1 34 ? -8.148 -5.82 -7.945 1 93.19 34 THR B N 1
ATOM 1308 C CA . THR B 1 34 ? -8.414 -4.602 -8.703 1 93.19 34 THR B CA 1
ATOM 1309 C C . THR B 1 34 ? -8.32 -3.373 -7.805 1 93.19 34 THR B C 1
ATOM 1311 O O . THR B 1 34 ? -7.66 -2.393 -8.148 1 93.19 34 THR B O 1
ATOM 1314 N N . ALA B 1 35 ? -8.969 -3.436 -6.645 1 95.62 35 ALA B N 1
ATOM 1315 C CA . ALA B 1 35 ? -8.953 -2.314 -5.711 1 95.62 35 ALA B CA 1
ATOM 1316 C C . ALA B 1 35 ? -7.527 -2.002 -5.258 1 95.62 35 ALA B C 1
ATOM 1318 O O . ALA B 1 35 ? -7.141 -0.834 -5.16 1 95.62 35 ALA B O 1
ATOM 1319 N N . MET B 1 36 ? 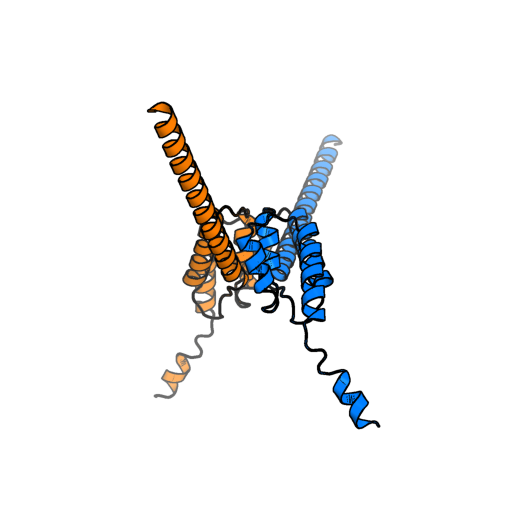-6.75 -3.055 -4.984 1 95.31 36 MET B N 1
ATOM 1320 C CA . MET B 1 36 ? -5.359 -2.869 -4.582 1 95.31 36 MET B CA 1
ATOM 1321 C C . MET B 1 36 ? -4.547 -2.225 -5.703 1 95.31 36 MET B C 1
ATOM 1323 O O . MET B 1 36 ? -3.758 -1.312 -5.461 1 95.31 36 MET B O 1
ATOM 1327 N N . LYS B 1 37 ? -4.758 -2.707 -6.898 1 94.31 37 LYS B N 1
ATOM 1328 C CA . LYS B 1 37 ? -4.082 -2.148 -8.062 1 94.31 37 LYS B CA 1
ATOM 1329 C C . LYS B 1 37 ? -4.371 -0.656 -8.203 1 94.31 37 LYS B C 1
ATOM 1331 O O . LYS B 1 37 ? -3.457 0.145 -8.398 1 94.31 37 LYS B O 1
ATOM 1336 N N . VAL B 1 38 ? -5.598 -0.294 -8.141 1 96.25 38 VAL B N 1
ATOM 1337 C CA . VAL B 1 38 ? -5.988 1.105 -8.281 1 96.25 38 VAL B CA 1
ATOM 1338 C C . VAL B 1 38 ? -5.387 1.924 -7.141 1 96.25 38 VAL B C 1
ATOM 1340 O O . VAL B 1 38 ? -4.848 3.01 -7.363 1 96.25 38 VAL B O 1
ATOM 1343 N N . LEU B 1 39 ? -5.449 1.432 -5.938 1 97 39 LEU B N 1
ATOM 1344 C CA . LEU B 1 39 ? -4.918 2.117 -4.77 1 97 39 LEU B CA 1
ATOM 1345 C C . LEU B 1 39 ? -3.438 2.441 -4.953 1 97 39 LEU B C 1
ATOM 1347 O O . LEU B 1 39 ? -3.014 3.576 -4.723 1 97 39 LEU B O 1
ATOM 1351 N N . LEU B 1 40 ? -2.656 1.462 -5.406 1 94.62 40 LEU B N 1
ATOM 1352 C CA . LEU B 1 40 ? -1.208 1.598 -5.516 1 94.62 40 LEU B CA 1
ATOM 1353 C C . LEU B 1 40 ? -0.833 2.525 -6.664 1 94.62 40 LEU B C 1
ATOM 1355 O O . LEU B 1 40 ? 0.28 3.057 -6.703 1 94.62 40 LEU B O 1
ATOM 1359 N N . ASN B 1 41 ? -1.781 2.75 -7.578 1 95.19 41 ASN B N 1
ATOM 1360 C CA . ASN B 1 41 ? -1.457 3.531 -8.766 1 95.19 41 ASN B CA 1
ATOM 1361 C C . ASN B 1 41 ? -2.152 4.891 -8.75 1 95.19 41 ASN B C 1
ATOM 1363 O O . ASN B 1 41 ? -2.068 5.645 -9.719 1 95.19 41 ASN B O 1
ATOM 1367 N N . THR B 1 42 ? -2.857 5.172 -7.766 1 96.38 42 THR B N 1
ATOM 1368 C CA . THR B 1 42 ? -3.564 6.441 -7.652 1 96.38 42 THR B CA 1
ATOM 1369 C C . THR B 1 42 ? -2.646 7.523 -7.09 1 96.38 42 THR B C 1
ATOM 1371 O O . THR B 1 42 ? -2.031 7.336 -6.039 1 96.38 42 THR B O 1
ATOM 1374 N N . LYS B 1 43 ? -2.555 8.609 -7.746 1 97.06 43 LYS B N 1
ATOM 1375 C CA . LYS B 1 43 ? -1.835 9.812 -7.34 1 97.06 43 LYS B CA 1
ATOM 1376 C C . LYS B 1 43 ? -2.689 11.055 -7.543 1 97.06 43 LYS B C 1
ATOM 1378 O O . LYS B 1 43 ? -3.479 11.125 -8.484 1 97.06 43 LYS B O 1
ATOM 1383 N N . MET B 1 44 ? -2.451 11.984 -6.75 1 97.38 44 MET B N 1
ATOM 1384 C CA . MET B 1 44 ? -3.158 13.25 -6.91 1 97.38 44 MET B CA 1
ATOM 1385 C C . MET B 1 44 ? -2.402 14.18 -7.852 1 97.38 44 MET B C 1
ATOM 1387 O O . MET B 1 44 ? -1.194 14.375 -7.699 1 97.38 44 MET B O 1
ATOM 1391 N N . ALA B 1 45 ? -3.092 14.719 -8.805 1 96.94 45 ALA B N 1
ATOM 1392 C CA . ALA B 1 45 ? -2.49 15.711 -9.695 1 96.94 45 ALA B CA 1
ATOM 1393 C C . ALA B 1 45 ? -2.354 17.062 -9.008 1 96.94 45 ALA B C 1
ATOM 1395 O O . ALA B 1 45 ? -3.209 17.453 -8.211 1 96.94 45 ALA B O 1
ATOM 1396 N N . GLU B 1 46 ? -1.28 17.766 -9.43 1 95.62 46 GLU B N 1
ATOM 1397 C CA . GLU B 1 46 ? -1.115 19.125 -8.922 1 95.62 46 GLU B CA 1
ATOM 1398 C C . GLU B 1 46 ? -2.334 19.984 -9.25 1 95.62 46 GLU B C 1
ATOM 1400 O O . GLU B 1 46 ? -2.85 19.938 -10.367 1 95.62 46 GLU B O 1
ATOM 1405 N N . GLY B 1 47 ? -2.811 20.672 -8.273 1 92.75 47 GLY B N 1
ATOM 1406 C CA . GLY B 1 47 ? -3.889 21.609 -8.492 1 92.75 47 GLY B CA 1
ATOM 1407 C C . GLY B 1 47 ? -5.266 20.984 -8.445 1 92.75 47 GLY B C 1
ATOM 1408 O O . GLY B 1 47 ? -6.281 21.688 -8.461 1 92.75 47 GLY B O 1
ATOM 1409 N N . SER B 1 48 ? -5.352 19.656 -8.352 1 95.56 48 SER B N 1
ATOM 1410 C CA . SER B 1 48 ? -6.645 18.984 -8.297 1 95.56 48 SER B CA 1
ATOM 1411 C C . SER B 1 48 ? -7.219 19.016 -6.883 1 95.56 48 SER B C 1
ATOM 1413 O O . SER B 1 48 ? -6.598 19.562 -5.965 1 95.56 48 SER B O 1
ATOM 1415 N N . SER B 1 49 ? -8.398 18.531 -6.734 1 96.19 49 SER B N 1
ATOM 1416 C CA . SER B 1 49 ? -9.148 18.625 -5.484 1 96.19 49 SER B CA 1
ATOM 1417 C C . SER B 1 49 ? -8.648 17.609 -4.461 1 96.19 49 SER B C 1
ATOM 1419 O O . SER B 1 49 ? -8.695 16.406 -4.707 1 96.19 49 SER B O 1
ATOM 1421 N N . VAL B 1 50 ? -8.305 18.109 -3.312 1 97.5 50 VAL B N 1
ATOM 1422 C CA . VAL B 1 50 ? -7.91 17.25 -2.195 1 97.5 50 VAL B CA 1
ATOM 1423 C C . VAL B 1 50 ? -9.094 16.406 -1.748 1 97.5 50 VAL B C 1
ATOM 1425 O O . VAL B 1 50 ? -8.938 15.203 -1.493 1 97.5 50 VAL B O 1
ATOM 1428 N N . ARG B 1 51 ? -10.188 17.062 -1.638 1 97.5 51 ARG B N 1
ATOM 1429 C CA . ARG B 1 51 ? -11.398 16.375 -1.185 1 97.5 51 ARG B CA 1
ATOM 1430 C C . ARG B 1 51 ? -11.711 15.172 -2.072 1 97.5 51 ARG B C 1
ATOM 1432 O O . ARG B 1 51 ? -11.938 14.062 -1.573 1 97.5 51 ARG B O 1
ATOM 1439 N N . TYR B 1 52 ? -11.719 15.391 -3.357 1 97.94 52 TYR B N 1
ATOM 1440 C CA . TYR B 1 52 ? -12.008 14.32 -4.297 1 97.94 52 TYR B CA 1
ATOM 1441 C C . TYR B 1 52 ? -10.984 13.195 -4.172 1 97.94 52 TYR B C 1
ATOM 1443 O O . TYR B 1 52 ? -11.352 12.016 -4.121 1 97.94 52 TYR B O 1
ATOM 1451 N N . HIS B 1 53 ? -9.766 13.562 -4.113 1 98.5 53 HIS B N 1
ATOM 1452 C CA . HIS B 1 53 ? -8.688 12.578 -4.051 1 98.5 53 HIS B CA 1
ATOM 1453 C C . HIS B 1 53 ? -8.781 11.742 -2.779 1 98.5 53 HIS B C 1
ATOM 1455 O O . HIS B 1 53 ? -8.734 10.516 -2.836 1 98.5 53 HIS B O 1
ATOM 1461 N N . VAL B 1 54 ? -8.906 12.359 -1.598 1 98.5 54 VAL B N 1
ATOM 1462 C CA . VAL B 1 54 ? -8.891 11.656 -0.32 1 98.5 54 VAL B CA 1
ATOM 1463 C C . VAL B 1 54 ? -10.125 10.773 -0.197 1 98.5 54 VAL B C 1
ATOM 1465 O O . VAL B 1 54 ? -10.055 9.648 0.314 1 98.5 54 VAL B O 1
ATOM 1468 N N . LEU B 1 55 ? -11.234 11.219 -0.68 1 98 55 LEU B N 1
ATOM 1469 C CA . LEU B 1 55 ? -12.445 10.406 -0.643 1 98 55 LEU B CA 1
ATOM 1470 C C . LEU B 1 55 ? -12.297 9.164 -1.514 1 98 55 LEU B C 1
ATOM 1472 O O . LEU B 1 55 ? -12.766 8.086 -1.15 1 98 55 LEU B O 1
ATOM 1476 N N . LYS B 1 56 ? -11.695 9.367 -2.664 1 98.06 56 LYS B N 1
ATOM 1477 C CA . LYS B 1 56 ? -11.414 8.219 -3.52 1 98.06 56 LYS B CA 1
ATOM 1478 C C . LYS B 1 56 ? -10.531 7.199 -2.803 1 98.06 56 LYS B C 1
ATOM 1480 O O . LYS B 1 56 ? -10.82 6.004 -2.811 1 98.06 56 LYS B O 1
ATOM 1485 N N . MET B 1 57 ? -9.477 7.695 -2.16 1 98.19 57 MET B N 1
ATOM 1486 C CA . MET B 1 57 ? -8.562 6.82 -1.431 1 98.19 57 MET B CA 1
ATOM 1487 C C . MET B 1 57 ? -9.281 6.117 -0.285 1 98.19 57 MET B C 1
ATOM 1489 O O . MET B 1 57 ? -9.086 4.918 -0.071 1 98.19 57 MET B O 1
ATOM 1493 N N . MET B 1 58 ? -10.078 6.832 0.41 1 98 58 MET B N 1
ATOM 1494 C CA . MET B 1 58 ? -10.844 6.254 1.508 1 98 58 MET B CA 1
ATOM 1495 C C . MET B 1 58 ? -11.773 5.156 1.004 1 98 58 MET B C 1
ATOM 1497 O O . MET B 1 58 ? -11.93 4.117 1.653 1 98 58 MET B O 1
ATOM 1501 N N . SER B 1 59 ? -12.422 5.434 -0.087 1 98.19 59 SER B N 1
ATOM 1502 C CA . SER B 1 59 ? -13.312 4.449 -0.682 1 98.19 59 SER B CA 1
ATOM 1503 C C . SER B 1 59 ? -12.57 3.166 -1.036 1 98.19 59 SER B C 1
ATOM 1505 O O . SER B 1 59 ? -13.055 2.066 -0.764 1 98.19 59 SER B O 1
ATOM 1507 N N . LEU B 1 60 ? -11.422 3.281 -1.646 1 97.69 60 LEU B N 1
ATOM 1508 C CA . LEU B 1 60 ? -10.602 2.131 -2.02 1 97.69 60 LEU B CA 1
ATOM 1509 C C . LEU B 1 60 ? -10.164 1.353 -0.784 1 97.69 60 LEU B C 1
ATOM 1511 O O . LEU B 1 60 ? -10.242 0.122 -0.762 1 97.69 60 LEU B O 1
ATOM 1515 N N . LEU B 1 61 ? -9.734 2.068 0.241 1 97.69 61 LEU B N 1
ATOM 1516 C CA . LEU B 1 61 ? -9.281 1.437 1.474 1 97.69 61 LEU B CA 1
ATOM 1517 C C . LEU B 1 61 ? -10.43 0.733 2.184 1 97.69 61 LEU B C 1
ATOM 1519 O O . LEU B 1 61 ? -10.258 -0.364 2.719 1 97.69 61 LEU B O 1
ATOM 1523 N N . ASN B 1 62 ? -11.562 1.362 2.199 1 97.06 62 ASN B N 1
ATOM 1524 C CA . ASN B 1 62 ? -12.75 0.729 2.76 1 97.06 62 ASN B CA 1
ATOM 1525 C C . ASN B 1 62 ? -13.133 -0.53 1.984 1 97.06 62 ASN B C 1
ATOM 1527 O O . ASN B 1 62 ? -13.5 -1.543 2.582 1 97.06 62 ASN B O 1
ATOM 1531 N N . GLU B 1 63 ? -13.148 -0.422 0.646 1 96.81 63 GLU B N 1
ATOM 1532 C CA . GLU B 1 63 ? -13.43 -1.585 -0.19 1 96.81 63 GLU B CA 1
ATOM 1533 C C . GLU B 1 63 ? -12.484 -2.74 0.133 1 96.81 63 GLU B C 1
ATOM 1535 O O . GLU B 1 63 ? -12.922 -3.885 0.271 1 96.81 63 GLU B O 1
ATOM 1540 N N . LEU B 1 64 ? -11.234 -2.475 0.259 1 96.38 64 LEU B N 1
ATOM 1541 C CA . LEU B 1 64 ? -10.234 -3.484 0.594 1 96.38 64 LEU B CA 1
ATOM 1542 C C . LEU B 1 64 ? -10.539 -4.117 1.949 1 96.38 64 LEU B C 1
ATOM 1544 O O . LEU B 1 64 ? -10.43 -5.336 2.107 1 96.38 64 LEU B O 1
ATOM 1548 N N . GLU B 1 65 ? -10.945 -3.303 2.912 1 95.94 65 GLU B N 1
ATOM 1549 C CA . GLU B 1 65 ? -11.289 -3.807 4.238 1 95.94 65 GLU B CA 1
ATOM 1550 C C . GLU B 1 65 ? -12.492 -4.746 4.176 1 95.94 65 GLU B C 1
ATOM 1552 O O . GLU B 1 65 ? -12.477 -5.82 4.781 1 95.94 65 GLU B O 1
ATOM 1557 N N . VAL B 1 66 ? -13.477 -4.34 3.428 1 94.69 66 VAL B N 1
ATOM 1558 C CA . VAL B 1 66 ? -14.688 -5.137 3.273 1 94.69 66 VAL B CA 1
ATOM 1559 C C . VAL B 1 66 ? -14.352 -6.473 2.615 1 94.69 66 VAL B C 1
ATOM 1561 O O . VAL B 1 66 ? -14.945 -7.5 2.939 1 94.69 66 VAL B O 1
ATOM 1564 N N . LEU B 1 67 ? -13.352 -6.453 1.761 1 93.12 67 LEU B N 1
ATOM 1565 C CA . LEU B 1 67 ? -12.953 -7.645 1.015 1 93.12 67 LEU B CA 1
ATOM 1566 C C . LEU B 1 67 ? -11.953 -8.477 1.809 1 93.12 67 LEU B C 1
ATOM 1568 O O . LEU B 1 67 ? -11.422 -9.469 1.301 1 93.12 67 LEU B O 1
ATOM 1572 N N . GLY B 1 68 ? -11.602 -8.016 3.016 1 92.19 68 GLY B N 1
ATOM 1573 C CA . GLY B 1 68 ? -10.859 -8.867 3.93 1 92.19 68 GLY B CA 1
ATOM 1574 C C . GLY B 1 68 ? -9.422 -8.414 4.117 1 92.19 68 GLY B C 1
ATOM 1575 O O . GLY B 1 68 ? -8.648 -9.055 4.84 1 92.19 68 GLY B O 1
ATOM 1576 N N . ALA B 1 69 ? -9 -7.371 3.449 1 93.5 69 ALA B N 1
ATOM 1577 C CA . ALA B 1 69 ? -7.648 -6.852 3.664 1 93.5 69 ALA B CA 1
ATOM 1578 C C . ALA B 1 69 ? -7.527 -6.195 5.035 1 93.5 69 ALA B C 1
ATOM 1580 O O . ALA B 1 69 ? -8.461 -5.543 5.504 1 93.5 69 ALA B O 1
ATOM 1581 N N . VAL B 1 70 ? -6.32 -6.379 5.645 1 95.06 70 VAL B N 1
ATOM 1582 C CA . VAL B 1 70 ? -6.055 -5.734 6.926 1 95.06 70 VAL B CA 1
ATOM 1583 C C . VAL B 1 70 ? -4.844 -4.812 6.801 1 95.06 70 VAL B C 1
ATOM 1585 O O . VAL B 1 70 ? -3.717 -5.277 6.621 1 95.06 70 VAL B O 1
ATOM 1588 N N . ILE B 1 71 ? -5.078 -3.582 6.859 1 95.94 71 ILE B N 1
ATOM 1589 C CA . ILE B 1 71 ? -4.098 -2.506 6.898 1 95.94 71 ILE B CA 1
ATOM 1590 C C . ILE B 1 71 ? -4.406 -1.566 8.062 1 95.94 71 ILE B C 1
ATOM 1592 O O . ILE B 1 71 ? -5.516 -1.029 8.156 1 95.94 71 ILE B O 1
ATOM 1596 N N . ASP B 1 72 ? -3.441 -1.394 8.906 1 95.62 72 ASP B N 1
ATOM 1597 C CA . ASP B 1 72 ? -3.736 -0.611 10.102 1 95.62 72 ASP B CA 1
ATOM 1598 C C . ASP B 1 72 ? -3.992 0.853 9.75 1 95.62 72 ASP B C 1
ATOM 1600 O O . ASP B 1 72 ? -3.596 1.318 8.68 1 95.62 72 ASP B O 1
ATOM 1604 N N . LYS B 1 73 ? -4.574 1.544 10.648 1 94.81 73 LYS B N 1
ATOM 1605 C CA . LYS B 1 73 ? -5.016 2.918 10.43 1 94.81 73 LYS B CA 1
ATOM 1606 C C . LYS B 1 73 ? -3.838 3.83 10.102 1 94.81 73 LYS B C 1
ATOM 1608 O O . LYS B 1 73 ? -3.932 4.676 9.211 1 94.81 73 LYS B O 1
ATOM 1613 N N . GLU B 1 74 ? -2.77 3.713 10.742 1 93.5 74 GLU B N 1
ATOM 1614 C CA . GLU B 1 74 ? -1.597 4.555 10.531 1 93.5 74 GLU B CA 1
ATOM 1615 C C . GLU B 1 74 ? -1.032 4.367 9.125 1 93.5 74 GLU B C 1
ATOM 1617 O O . GLU B 1 74 ? -0.68 5.34 8.453 1 93.5 74 GLU B O 1
ATOM 1622 N N . SER B 1 75 ? -0.952 3.1 8.703 1 95.06 75 SER B N 1
ATOM 1623 C CA . SER B 1 75 ? -0.459 2.799 7.363 1 95.06 75 SER B CA 1
ATOM 1624 C C . SER B 1 75 ? -1.396 3.348 6.293 1 95.06 75 SER B C 1
ATOM 1626 O O . SER B 1 75 ? -0.944 3.811 5.246 1 95.06 75 SER B O 1
ATOM 1628 N N . GLN B 1 76 ? -2.686 3.279 6.535 1 97.5 76 GLN B N 1
ATOM 1629 C CA . GLN B 1 76 ? -3.654 3.836 5.602 1 97.5 76 GLN B CA 1
ATOM 1630 C C . GLN B 1 76 ? -3.436 5.336 5.406 1 97.5 76 GLN B C 1
ATOM 1632 O O . GLN B 1 76 ? -3.42 5.824 4.273 1 97.5 76 GLN B O 1
ATOM 1637 N N . VAL B 1 77 ? -3.258 6.047 6.48 1 96.94 77 VAL B N 1
ATOM 1638 C CA . VAL B 1 77 ? -3.021 7.488 6.441 1 96.94 77 VAL B CA 1
ATOM 1639 C C . VAL B 1 77 ? -1.725 7.781 5.691 1 96.94 77 VAL B C 1
ATOM 1641 O O . VAL B 1 77 ? -1.68 8.672 4.84 1 96.94 77 VAL B O 1
ATOM 1644 N N . GLU B 1 78 ? -0.713 7.008 6.027 1 94.81 78 GLU B N 1
ATOM 1645 C CA . GLU B 1 78 ? 0.578 7.168 5.363 1 94.81 78 GLU B CA 1
ATOM 1646 C C . GLU B 1 78 ? 0.45 6.98 3.854 1 94.81 78 GLU B C 1
ATOM 1648 O O . GLU B 1 78 ? 1.051 7.723 3.076 1 94.81 78 GLU B O 1
ATOM 1653 N N . MET B 1 79 ? -0.31 6.008 3.438 1 97.12 79 MET B N 1
ATOM 1654 C CA . MET B 1 79 ? -0.525 5.758 2.016 1 97.12 79 MET B CA 1
ATOM 1655 C C . MET B 1 79 ? -1.145 6.977 1.336 1 97.12 79 MET B C 1
ATOM 1657 O O . MET B 1 79 ? -0.698 7.387 0.263 1 97.12 79 MET B O 1
ATOM 1661 N N . VAL B 1 80 ? -2.113 7.566 1.94 1 97.88 80 VAL B N 1
ATOM 1662 C CA . VAL B 1 80 ? -2.762 8.75 1.377 1 97.88 80 VAL B CA 1
ATOM 1663 C C . VAL B 1 80 ? -1.754 9.891 1.27 1 97.88 80 VAL B C 1
ATOM 1665 O O . VAL B 1 80 ? -1.676 10.562 0.24 1 97.88 80 VAL B O 1
ATOM 1668 N N . LEU B 1 81 ? -0.974 10.078 2.287 1 96.69 81 LEU B N 1
ATOM 1669 C CA . LEU B 1 81 ? 0.014 11.156 2.324 1 96.69 81 LEU B CA 1
ATOM 1670 C C . LEU B 1 81 ? 1.004 11.023 1.172 1 96.69 81 LEU B C 1
ATOM 1672 O O . LEU B 1 81 ? 1.41 12.023 0.579 1 96.69 81 LEU B O 1
ATOM 1676 N N . GLN B 1 82 ? 1.294 9.797 0.826 1 95.44 82 GLN B N 1
ATOM 1677 C CA . GLN B 1 82 ? 2.309 9.555 -0.194 1 95.44 82 GLN B CA 1
ATOM 1678 C C . GLN B 1 82 ? 1.744 9.773 -1.595 1 95.44 82 GLN B C 1
ATOM 1680 O O . GLN B 1 82 ? 2.498 9.875 -2.564 1 95.44 82 GLN B O 1
ATOM 1685 N N . THR B 1 83 ? 0.44 9.891 -1.726 1 96.75 83 THR B N 1
ATOM 1686 C CA . THR B 1 83 ? -0.165 10.102 -3.037 1 96.75 83 THR B CA 1
ATOM 1687 C C . THR B 1 83 ? -0.301 11.586 -3.34 1 96.75 83 THR B C 1
ATOM 1689 O O . THR B 1 83 ? -0.666 11.969 -4.453 1 96.75 83 THR B O 1
ATOM 1692 N N . LEU B 1 84 ? 0.023 12.445 -2.404 1 97.12 84 LEU B N 1
ATOM 1693 C CA . LEU B 1 84 ? -0.118 13.891 -2.572 1 97.12 84 LEU B CA 1
ATOM 1694 C C . LEU B 1 84 ? 1.043 14.461 -3.381 1 97.12 84 LEU B C 1
ATOM 1696 O O . LEU B 1 84 ? 2.164 13.945 -3.311 1 97.12 84 LEU B O 1
ATOM 1700 N N . PRO B 1 85 ? 0.725 15.5 -4.105 1 96.62 85 PRO B N 1
ATOM 1701 C CA . PRO B 1 85 ? 1.79 16.094 -4.918 1 96.62 85 PRO B CA 1
ATOM 1702 C C . PRO B 1 85 ? 2.787 16.891 -4.086 1 96.62 85 PRO B C 1
ATOM 1704 O O . PRO B 1 85 ? 2.604 17.047 -2.873 1 96.62 85 PRO B O 1
ATOM 1707 N N . ASP B 1 86 ? 3.852 17.422 -4.711 1 95 86 ASP B N 1
ATOM 1708 C CA . ASP B 1 86 ? 4.988 18.078 -4.062 1 95 86 ASP B CA 1
ATOM 1709 C C . ASP B 1 86 ? 4.547 19.328 -3.311 1 95 86 ASP B C 1
ATOM 1711 O O . ASP B 1 86 ? 5.148 19.703 -2.299 1 95 86 ASP B O 1
ATOM 1715 N N . SER B 1 87 ? 3.523 19.922 -3.797 1 94.81 87 SER B N 1
ATOM 1716 C CA . SER B 1 87 ? 3.041 21.141 -3.148 1 94.81 87 SER B CA 1
ATOM 1717 C C . SER B 1 87 ? 2.625 20.875 -1.706 1 94.81 87 SER B C 1
ATOM 1719 O O . SER B 1 87 ? 2.512 21.797 -0.901 1 94.81 87 SER B O 1
ATOM 1721 N N . PHE B 1 88 ? 2.467 19.562 -1.341 1 96.25 88 PHE B N 1
ATOM 1722 C CA . PHE B 1 88 ? 2.037 19.219 0.01 1 96.25 88 PHE B CA 1
ATOM 1723 C C . PHE B 1 88 ? 3.219 18.75 0.854 1 96.25 88 PHE B C 1
ATOM 1725 O O . PHE B 1 88 ? 3.035 18.203 1.942 1 96.25 88 PHE B O 1
ATOM 1732 N N . GLN B 1 89 ? 4.379 18.984 0.397 1 94.06 89 GLN B N 1
ATOM 1733 C CA . GLN B 1 89 ? 5.582 18.562 1.109 1 94.06 89 GLN B CA 1
ATOM 1734 C C . GLN B 1 89 ? 5.648 19.203 2.498 1 94.06 89 GLN B C 1
ATOM 1736 O O . GLN B 1 89 ? 6.031 18.531 3.467 1 94.06 89 GLN B O 1
ATOM 1741 N N . GLN B 1 90 ? 5.344 20.484 2.557 1 93.06 90 GLN B N 1
ATOM 1742 C CA . GLN B 1 90 ? 5.352 21.156 3.846 1 93.06 90 GLN B CA 1
ATOM 1743 C C . GLN B 1 90 ? 4.34 20.547 4.805 1 93.06 90 GLN B C 1
ATOM 1745 O O . GLN B 1 90 ? 4.609 20.422 6 1 93.06 90 GLN B O 1
ATOM 1750 N N . PHE B 1 91 ? 3.193 20.172 4.293 1 95.19 91 PHE B N 1
ATOM 1751 C CA . PHE B 1 91 ? 2.193 19.516 5.121 1 95.19 91 PHE B CA 1
ATOM 1752 C C . PHE B 1 91 ? 2.729 18.203 5.668 1 95.19 91 PHE B C 1
ATOM 1754 O O . PHE B 1 91 ? 2.598 17.906 6.863 1 95.19 91 PHE B O 1
ATOM 1761 N N . ARG B 1 92 ? 3.305 17.359 4.828 1 92.75 92 ARG B N 1
ATOM 1762 C CA . ARG B 1 92 ? 3.873 16.078 5.242 1 92.75 92 ARG B CA 1
ATOM 1763 C C . ARG B 1 92 ? 4.938 16.281 6.316 1 92.75 92 ARG B C 1
ATOM 1765 O O . ARG B 1 92 ? 5 15.516 7.285 1 92.75 92 ARG B O 1
ATOM 1772 N N . LEU B 1 93 ? 5.758 17.297 6.117 1 88.75 93 LEU B N 1
ATOM 1773 C CA . LEU B 1 93 ? 6.801 17.609 7.086 1 88.75 93 LEU B CA 1
ATOM 1774 C C . LEU B 1 93 ? 6.195 17.953 8.438 1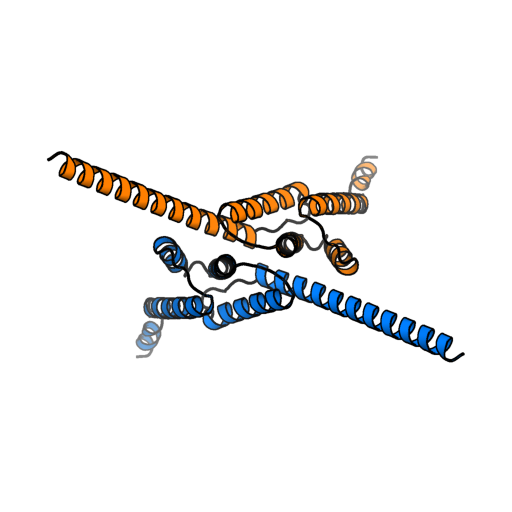 88.75 93 LEU B C 1
ATOM 1776 O O . LEU B 1 93 ? 6.641 17.453 9.469 1 88.75 93 LEU B O 1
ATOM 1780 N N . ASN B 1 94 ? 5.219 18.859 8.383 1 89.94 94 ASN B N 1
ATOM 1781 C CA . ASN B 1 94 ? 4.531 19.25 9.617 1 89.94 94 ASN B CA 1
ATOM 1782 C C . ASN B 1 94 ? 3.875 18.047 10.289 1 89.94 94 ASN B C 1
ATOM 1784 O O . ASN B 1 94 ? 3.906 17.922 11.516 1 89.94 94 ASN B O 1
ATOM 1788 N N . TYR B 1 95 ? 3.271 17.203 9.445 1 91 95 TYR B N 1
ATOM 1789 C CA . TYR B 1 95 ? 2.619 16 9.938 1 91 95 TYR B CA 1
ATOM 1790 C C . TYR B 1 95 ? 3.598 15.133 10.719 1 91 95 TYR B C 1
ATOM 1792 O O . TYR B 1 95 ? 3.283 14.664 11.812 1 91 95 TYR B O 1
ATOM 1800 N N . ASN B 1 96 ? 4.707 14.922 10.172 1 84.12 96 ASN B N 1
ATOM 1801 C CA . ASN B 1 96 ? 5.742 14.094 10.773 1 84.12 96 ASN B CA 1
ATOM 1802 C C . ASN B 1 96 ? 6.336 14.75 12.016 1 84.12 96 ASN B C 1
ATOM 1804 O O . ASN B 1 96 ? 6.488 14.109 13.055 1 84.12 96 ASN B O 1
ATOM 1808 N N . MET B 1 97 ? 6.664 16.047 11.938 1 83.81 97 MET B N 1
ATOM 1809 C CA . MET B 1 97 ? 7.328 16.766 13.016 1 83.81 97 MET B CA 1
ATOM 1810 C C . MET B 1 97 ? 6.441 16.844 14.25 1 83.81 97 MET B C 1
ATOM 1812 O O . MET B 1 97 ? 6.938 16.797 15.383 1 83.81 97 MET B O 1
ATOM 1816 N N . ASN B 1 98 ? 5.168 16.891 13.969 1 86.81 98 ASN B N 1
ATOM 1817 C CA . ASN B 1 98 ? 4.234 17.016 15.086 1 86.81 98 ASN B CA 1
ATOM 1818 C C . ASN B 1 98 ? 3.67 15.664 15.5 1 86.81 98 ASN B C 1
ATOM 1820 O O . ASN B 1 98 ? 2.781 15.594 16.359 1 86.81 98 ASN B O 1
ATOM 1824 N N . LYS B 1 99 ? 4.129 14.609 14.867 1 82.06 99 LYS B N 1
ATOM 1825 C CA . LYS B 1 99 ? 3.736 13.242 15.188 1 82.06 99 LYS B CA 1
ATOM 1826 C C . LYS B 1 99 ? 2.217 13.094 15.203 1 82.06 99 LYS B C 1
ATOM 1828 O O . LYS B 1 99 ? 1.645 12.594 16.172 1 82.06 99 LYS B O 1
ATOM 1833 N N . MET B 1 100 ? 1.729 13.633 14.227 1 84.5 100 MET B N 1
ATOM 1834 C CA . MET B 1 100 ? 0.271 13.594 14.164 1 84.5 100 MET B CA 1
ATOM 1835 C C . MET B 1 100 ? -0.231 12.164 13.984 1 84.5 100 MET B C 1
ATOM 1837 O O . MET B 1 100 ? 0.438 11.344 13.359 1 84.5 100 MET B O 1
ATOM 1841 N N . ASP B 1 101 ? -1.234 11.875 14.617 1 88.38 101 ASP B N 1
ATOM 1842 C CA . ASP B 1 101 ? -1.936 10.594 14.555 1 88.38 101 ASP B CA 1
ATOM 1843 C C . ASP B 1 101 ? -3.41 10.797 14.211 1 88.38 101 ASP B C 1
ATOM 1845 O O . ASP B 1 101 ? -4.27 10.773 15.094 1 88.38 101 ASP B O 1
ATOM 1849 N N . LEU B 1 102 ? -3.629 10.945 12.922 1 92.69 102 LEU B N 1
ATOM 1850 C CA . LEU B 1 102 ? -4.957 11.32 12.453 1 92.69 102 LEU B CA 1
ATOM 1851 C C . LEU B 1 102 ? -5.68 10.125 11.836 1 92.69 102 LEU B C 1
ATOM 1853 O O . LEU B 1 102 ? -5.051 9.289 11.195 1 92.69 102 LEU B O 1
ATOM 1857 N N . SER B 1 103 ? -6.973 10.109 12.078 1 95 103 SER B N 1
ATOM 1858 C CA . SER B 1 103 ? -7.824 9.266 11.242 1 95 103 SER B CA 1
ATOM 1859 C C . SER B 1 103 ? -7.902 9.805 9.82 1 95 103 SER B C 1
ATOM 1861 O O . SER B 1 103 ? -7.539 10.953 9.562 1 95 103 SER B O 1
ATOM 1863 N N . LEU B 1 104 ? -8.414 9.023 8.914 1 96.56 104 LEU B N 1
ATOM 1864 C CA . LEU B 1 104 ? -8.578 9.453 7.527 1 96.56 104 LEU B CA 1
ATOM 1865 C C . LEU B 1 104 ? -9.539 10.641 7.434 1 96.56 104 LEU B C 1
ATOM 1867 O O . LEU B 1 104 ? -9.32 11.562 6.645 1 96.56 104 LEU B O 1
ATOM 1871 N N . ALA B 1 105 ? -10.617 10.586 8.227 1 96.31 105 ALA B N 1
ATOM 1872 C CA . ALA B 1 105 ? -11.586 11.68 8.25 1 96.31 105 ALA B CA 1
ATOM 1873 C C . ALA B 1 105 ? -10.938 12.977 8.711 1 96.31 105 ALA B C 1
ATOM 1875 O O . ALA B 1 105 ? -11.141 14.031 8.109 1 96.31 105 ALA B O 1
ATOM 1876 N N . LYS B 1 106 ? -10.188 12.953 9.734 1 97.19 106 LYS B N 1
ATOM 1877 C CA . LYS B 1 106 ? -9.5 14.133 10.242 1 97.19 106 LYS B CA 1
ATOM 1878 C C . LYS B 1 106 ? -8.414 14.594 9.266 1 97.19 106 LYS B C 1
ATOM 1880 O O . LYS B 1 106 ? -8.203 15.797 9.094 1 97.19 106 LYS B O 1
ATOM 1885 N N . LEU B 1 107 ? -7.688 13.641 8.672 1 97.44 107 LEU B N 1
ATOM 1886 C CA . LEU B 1 107 ? -6.703 13.977 7.648 1 97.44 107 LEU B CA 1
ATOM 1887 C C . LEU B 1 107 ? -7.34 14.789 6.527 1 97.44 107 LEU B C 1
ATOM 1889 O O . LEU B 1 107 ? -6.773 15.797 6.086 1 97.44 107 LEU B O 1
ATOM 1893 N N . LEU B 1 108 ? -8.531 14.359 6.078 1 97.94 108 LEU B N 1
ATOM 1894 C CA . LEU B 1 108 ? -9.25 15.07 5.027 1 97.94 108 LEU B CA 1
ATOM 1895 C C . LEU B 1 108 ? -9.477 16.531 5.422 1 97.94 108 LEU B C 1
ATOM 1897 O O . LEU B 1 108 ? -9.211 17.438 4.629 1 97.94 108 LEU B O 1
ATOM 1901 N N . ASN B 1 109 ? -9.867 16.703 6.609 1 97.81 109 ASN B N 1
ATOM 1902 C CA . ASN B 1 109 ? -10.133 18.047 7.094 1 97.81 109 ASN B CA 1
ATOM 1903 C C . ASN B 1 109 ? -8.859 18.891 7.125 1 97.81 109 ASN B C 1
ATOM 1905 O O . ASN B 1 109 ? -8.867 20.047 6.684 1 97.81 109 ASN B O 1
ATOM 1909 N N . GLU B 1 110 ? -7.773 18.328 7.648 1 97.19 110 GLU B N 1
ATOM 1910 C CA . GLU B 1 110 ? -6.508 19.062 7.746 1 97.19 110 GLU B CA 1
ATOM 1911 C C . GLU B 1 110 ? -5.957 19.391 6.363 1 97.19 110 GLU B C 1
ATOM 1913 O O . GLU B 1 110 ? -5.406 20.469 6.148 1 97.19 110 GLU B O 1
ATOM 1918 N N . LEU B 1 111 ? -6.066 18.422 5.457 1 97.94 111 LEU B N 1
ATOM 1919 C CA . LEU B 1 111 ? -5.562 18.625 4.102 1 97.94 111 LEU B CA 1
ATOM 1920 C C . LEU B 1 111 ? -6.375 19.688 3.373 1 97.94 111 LEU B C 1
ATOM 1922 O O . LEU B 1 111 ? -5.824 20.484 2.609 1 97.94 111 LEU B O 1
ATOM 1926 N N . GLN B 1 112 ? -7.684 19.719 3.594 1 97.5 112 GLN B N 1
ATOM 1927 C CA . GLN B 1 112 ? -8.523 20.75 2.992 1 97.5 112 GLN B CA 1
ATOM 1928 C C . GLN B 1 112 ? -8.156 22.125 3.518 1 97.5 112 GLN B C 1
ATOM 1930 O O . GLN B 1 112 ? -8.148 23.109 2.764 1 97.5 112 GLN B O 1
ATOM 1935 N N . ALA B 1 113 ? -7.914 22.234 4.797 1 96.38 113 ALA B N 1
ATOM 1936 C CA . ALA B 1 113 ? -7.457 23.484 5.383 1 96.38 113 ALA B CA 1
ATOM 1937 C C . ALA B 1 113 ? -6.137 23.938 4.766 1 96.38 113 ALA B C 1
ATOM 1939 O O . ALA B 1 113 ? -5.977 25.094 4.402 1 96.38 113 ALA B O 1
ATOM 1940 N N . ALA B 1 114 ? -5.191 22.984 4.648 1 95.25 114 ALA B N 1
ATOM 1941 C CA . ALA B 1 114 ? -3.9 23.281 4.031 1 95.25 114 ALA B CA 1
ATOM 1942 C C . ALA B 1 114 ? -4.078 23.75 2.592 1 95.25 114 ALA B C 1
ATOM 1944 O O . ALA B 1 114 ? -3.43 24.703 2.164 1 95.25 114 ALA B O 1
ATOM 1945 N N . GLU B 1 115 ? -4.918 23.062 1.857 1 95.19 115 GLU B N 1
ATOM 1946 C CA . GLU B 1 115 ? -5.207 23.438 0.474 1 95.19 115 GLU B CA 1
ATOM 1947 C C . GLU B 1 115 ? -5.723 24.875 0.379 1 95.19 115 GLU B C 1
ATOM 1949 O O . GLU B 1 115 ? -5.34 25.609 -0.523 1 95.19 115 GLU B O 1
ATOM 1954 N N . SER B 1 116 ? -6.617 25.234 1.288 1 94.69 116 SER B N 1
ATOM 1955 C CA . SER B 1 116 ? -7.184 26.578 1.33 1 94.69 116 SER B CA 1
ATOM 1956 C C . SER B 1 116 ? -6.105 27.625 1.563 1 94.69 116 SER B C 1
ATOM 1958 O O . SER B 1 116 ? -6.109 28.688 0.927 1 94.69 116 SER B O 1
ATOM 1960 N N . ILE B 1 117 ? -5.191 27.344 2.381 1 92.44 117 ILE B N 1
ATOM 1961 C CA . ILE B 1 117 ? -4.094 28.25 2.697 1 92.44 117 ILE B CA 1
ATOM 1962 C C . ILE B 1 117 ? -3.184 28.391 1.482 1 92.44 117 ILE B C 1
ATOM 1964 O O . ILE B 1 117 ? -2.754 29.5 1.154 1 92.44 117 ILE B O 1
ATOM 1968 N N . MET B 1 118 ? -2.865 27.297 0.842 1 91.5 118 MET B N 1
ATOM 1969 C CA . MET B 1 118 ? -2.006 27.297 -0.339 1 91.5 118 MET B CA 1
ATOM 1970 C C . MET B 1 118 ? -2.627 28.125 -1.46 1 91.5 118 MET B C 1
ATOM 1972 O O . MET B 1 118 ? -1.916 28.812 -2.201 1 91.5 118 MET B O 1
ATOM 1976 N N . LYS B 1 119 ? -3.891 28.016 -1.646 1 89.75 119 LYS B N 1
ATOM 1977 C CA . LYS B 1 119 ? -4.594 28.75 -2.695 1 89.75 119 LYS B CA 1
ATOM 1978 C C . LYS B 1 119 ? -4.605 30.25 -2.406 1 89.75 119 LYS B C 1
ATOM 1980 O O . LYS B 1 119 ? -4.566 31.062 -3.33 1 89.75 119 LYS B O 1
ATOM 1985 N N . GLN B 1 120 ? -4.652 30.578 -1.165 1 88.81 120 GLN B N 1
ATOM 1986 C CA . GLN B 1 120 ? -4.66 31.984 -0.766 1 88.81 120 GLN B CA 1
ATOM 1987 C C . GLN B 1 120 ? -3.279 32.625 -0.939 1 88.81 120 GLN B C 1
ATOM 1989 O O . GLN B 1 120 ? -3.166 33.812 -1.211 1 88.81 120 GLN B O 1
ATOM 1994 N N . GLN B 1 121 ? -2.191 31.828 -0.76 1 81.5 121 GLN B N 1
ATOM 1995 C CA . GLN B 1 121 ? -0.826 32.312 -0.865 1 81.5 121 GLN B CA 1
ATOM 1996 C C . GLN B 1 121 ? -0.35 32.312 -2.314 1 81.5 121 GLN B C 1
ATOM 1998 O O . GLN B 1 121 ? 0.699 32.906 -2.629 1 81.5 121 GLN B O 1
ATOM 2003 N N . ALA B 1 122 ? -0.988 31.656 -3.178 1 70.56 122 ALA B N 1
ATOM 2004 C CA . ALA B 1 122 ? -0.618 31.672 -4.59 1 70.56 122 ALA B CA 1
ATOM 2005 C C . ALA B 1 122 ? -0.747 33.094 -5.172 1 70.56 122 ALA B C 1
ATOM 2007 O O . ALA B 1 122 ? -1.699 33.812 -4.863 1 70.56 122 ALA B O 1
ATOM 2008 N N . PRO B 1 123 ? 0.381 33.656 -5.629 1 61.19 123 PRO B N 1
ATOM 2009 C CA . PRO B 1 123 ? 0.368 35.031 -6.125 1 61.19 123 PRO B CA 1
ATOM 2010 C C . PRO B 1 123 ? -0.836 35.312 -7.016 1 61.19 123 PRO B C 1
ATOM 2012 O O . PRO B 1 123 ? -1.235 34.469 -7.82 1 61.19 123 PRO B O 1
ATOM 2015 N N . VAL B 1 124 ? -1.746 35.938 -6.551 1 53.5 124 VAL B N 1
ATOM 2016 C CA . VAL B 1 124 ? -2.801 36.594 -7.328 1 53.5 124 VAL B CA 1
ATOM 2017 C C . VAL B 1 124 ? -2.207 37.219 -8.586 1 53.5 124 VAL B C 1
ATOM 2019 O O . VAL B 1 124 ? -2.316 38.406 -8.805 1 53.5 124 VAL B O 1
ATOM 2022 N N . VAL B 1 125 ? -1.129 36.781 -9.102 1 49.81 125 VAL B N 1
ATOM 2023 C CA . VAL B 1 125 ? -0.628 37.562 -10.242 1 49.81 125 VAL B CA 1
ATOM 2024 C C . VAL B 1 125 ? -1.692 37.625 -11.336 1 49.81 125 VAL B C 1
ATOM 2026 O O . VAL B 1 125 ? -1.637 38.469 -12.219 1 49.81 125 VAL B O 1
ATOM 2029 N N . ALA B 1 126 ? -2.404 36.531 -11.641 1 47.75 126 ALA B N 1
ATOM 2030 C CA . ALA B 1 126 ? -3.086 36.562 -12.93 1 47.75 126 ALA B CA 1
ATOM 2031 C C . ALA B 1 126 ? -4.277 37.5 -12.906 1 47.75 126 ALA B C 1
ATOM 2033 O O . ALA B 1 126 ? -4.926 37.719 -13.93 1 47.75 126 ALA B O 1
ATOM 2034 N N . LEU B 1 127 ? -4.84 37.719 -11.742 1 45.66 127 LEU B N 1
ATOM 2035 C CA . LEU B 1 127 ? -6.031 38.562 -11.867 1 45.66 127 LEU B CA 1
ATOM 2036 C C . LEU B 1 127 ? -5.656 40 -12.219 1 45.66 127 LEU B C 1
ATOM 2038 O O . LEU B 1 127 ? -6.441 40.719 -12.844 1 45.66 127 LEU B O 1
ATOM 2042 N N . ASN B 1 128 ? -4.539 40.531 -11.727 1 46.78 128 ASN B N 1
ATOM 2043 C CA . ASN B 1 128 ? -4.32 41.969 -11.898 1 46.78 128 ASN B CA 1
ATOM 2044 C C . ASN B 1 128 ? -3.783 42.281 -13.289 1 46.78 128 ASN B C 1
ATOM 2046 O O . ASN B 1 128 ? -3.57 43.469 -13.625 1 46.78 128 ASN B O 1
ATOM 2050 N N . VAL B 1 129 ? -3.268 41.312 -13.977 1 47.5 129 VAL B N 1
ATOM 2051 C CA . VAL B 1 129 ? -2.711 41.719 -15.266 1 47.5 129 VAL B CA 1
ATOM 2052 C C . VAL B 1 129 ? -3.84 42.031 -16.234 1 47.5 129 VAL B C 1
ATOM 2054 O O . VAL B 1 129 ? -3.615 42.656 -17.281 1 47.5 129 VAL B O 1
ATOM 2057 N N . GLU B 1 130 ? -4.973 41.344 -16.188 1 45.88 130 GLU B N 1
ATOM 2058 C CA . GLU B 1 130 ? -5.953 41.594 -17.234 1 45.88 130 GLU B CA 1
ATOM 2059 C C . GLU B 1 130 ? -6.664 42.938 -17 1 45.88 130 GLU B C 1
ATOM 2061 O O . GLU B 1 130 ? -7.301 43.469 -17.906 1 45.88 130 GLU B O 1
ATOM 2066 N N . LYS B 1 131 ? -6.766 43.406 -15.703 1 48.72 131 LYS B N 1
ATOM 2067 C CA . LYS B 1 131 ? -7.469 44.656 -15.555 1 48.72 131 LYS B CA 1
ATOM 2068 C C . LYS B 1 131 ? -6.621 45.844 -16.062 1 48.72 131 LYS B C 1
ATOM 2070 O O . LYS B 1 131 ? -7.125 46.938 -16.25 1 48.72 131 LYS B O 1
ATOM 2075 N N . ALA B 1 132 ? -5.227 45.719 -16 1 50.31 132 ALA B N 1
ATOM 2076 C CA . ALA B 1 132 ? -4.453 46.906 -16.344 1 50.31 132 ALA B CA 1
ATOM 2077 C C . ALA B 1 132 ? -4.426 47.125 -17.859 1 50.31 132 ALA B C 1
ATOM 2079 O O . ALA B 1 132 ? -4.086 48.219 -18.328 1 50.31 132 ALA B O 1
ATOM 2080 N N . SER B 1 133 ? -4.609 46 -18.625 1 46.19 133 SER B N 1
ATOM 2081 C CA . SER B 1 133 ? -4.422 46.281 -20.047 1 46.19 133 SER B CA 1
ATOM 2082 C C . SER B 1 133 ? -5.664 46.938 -20.641 1 46.19 133 SER B C 1
ATOM 2084 O O . SER B 1 133 ? -5.719 47.188 -21.844 1 46.19 133 SER B O 1
ATOM 2086 N N . VAL B 1 134 ? -6.766 46.75 -19.828 1 46.53 134 VAL B N 1
ATOM 2087 C CA . VAL B 1 134 ? -7.941 47.281 -20.5 1 46.53 134 VAL B CA 1
ATOM 2088 C C . VAL B 1 134 ? -8.031 48.781 -20.234 1 46.53 134 VAL B C 1
ATOM 2090 O O . VAL B 1 134 ? -8.938 49.469 -20.734 1 46.53 134 VAL B O 1
ATOM 2093 N N . SER B 1 135 ? -7.336 49.312 -19.234 1 34.47 135 SER B N 1
ATOM 2094 C CA . SER B 1 135 ? -7.508 50.75 -19.25 1 34.47 135 SER B CA 1
ATOM 2095 C C . SER B 1 135 ? -6.684 51.406 -20.375 1 34.47 135 SER B C 1
ATOM 2097 O O . SER B 1 135 ? -5.594 50.938 -20.688 1 34.47 135 SER B O 1
#

Secondary structure (DSSP, 8-state):
-HHHHHHHHHHHHHHHHHHHHHHHHHHHHHHHHHHHHHHHH--PPTTS-HHHHHHHHHHHHHHHHHTT--B-HHHHHHHHHHTS-GGGHHHHHHHHHTT----HHHHHHHHHHHHHHHHHHS---HHHHHHHS--/-HHHHHHHHHHHHHHHHHHHHHHHHHHHHHHHHHHHHHHHH--PPTTS-HHHHHHHHHHHHHHHHHTT--B-HHHHHHHHHHTS-GGGHHHHHHHHHTT----HHHHHHHHHHHHHHHHHHS-THHHHHHHHS--

Nearest PDB structures (foldseek):
  7nlg-assembly2_C-2  TM=8.254E-01  e=2.143E-03  Saccharomyces cerevisiae
  7nli-assembly1_B  TM=8.119E-01  e=1.896E-03  Saccharomyces cerevisiae
  7nlg-assembly2_C-2  TM=8.251E-01  e=2.418E-03  Saccharomyces cerevisiae
  7nli-assembly1_B  TM=8.116E-01  e=2.140E-03  Saccharomyces cerevisiae
  8i6v-assembly1_E  TM=1.937E-01  e=8.216E+00  Saccharomyces cerevisiae S288C

Sequence (270 aa):
MANVLQHQSMGSTYDMLESLKEMFSEKNCAAKQTAMKVLLNTKMAEGSSVRYHVLKMMSLLNELEVLGAVIDKESQVEMVLQTLPDSFQQFRLNYNMNKMDLSLAKLLNELQAAESIMKQQAPVVALNVEKASVSMANVLQHQSMGSTYDMLESLKEMFSEKNCAAKQTAMKVLLNTKMAEGSSVRYHVLKMMSLLNELEVLGAVIDKESQVEMVLQTLPDSFQQFRLNYNMNKMDLSLAKLLNELQAAESIMKQQAPVVALNVEKASVS